Protein AF-A0A954GAD9-F1 (afdb_monomer_lite)

Sequence (343 aa):
WPRTEGTFSSSRLPRFMELLLESDPGYQNALAELGTLDFRRLSEIKPDQYPAVAEIAAAITRMFYDIALHREAAVKQRLGNSGPAYQQLKPSIVPSMEQAQRLWFSNSEKEIRNQPENGTVTSLNFRRVKDRNSFLEVNVSNGWSLTHSDFTIRYRPVGHADPLIRGWLDQAVQNSFEGLAQDSLWQMLSNPSGSGSEDVSGAMSSGRCLMCHSVDQNPQTGKAKVNWRAFSGQEASEPLTHFSHSPHLSMGQLQKCESCHSFEPQETGLKAIWKSEYFIRDAKSLAWVINRNSQESCSSGFRPVSREMCATCHNRQTATQSCLQCHSYHVHNARTMGDSRTN

Radius of gyration: 23.75 Å; chains: 1; bounding box: 56×50×70 Å

Structure (mmCIF, N/CA/C/O backbone):
data_AF-A0A954GAD9-F1
#
_entry.id   AF-A0A954GAD9-F1
#
loop_
_atom_site.group_PDB
_atom_site.id
_atom_site.type_symbol
_atom_site.label_atom_id
_atom_site.label_alt_id
_atom_site.label_comp_id
_atom_site.label_asym_id
_atom_site.label_entity_id
_atom_site.label_seq_id
_atom_site.pdbx_PDB_ins_code
_atom_site.Cartn_x
_atom_site.Cartn_y
_atom_site.Cartn_z
_atom_site.occupancy
_atom_site.B_iso_or_equiv
_atom_site.auth_seq_id
_atom_site.auth_comp_id
_atom_site.auth_asym_id
_atom_site.auth_atom_id
_atom_site.pdbx_PDB_model_num
ATOM 1 N N . TRP A 1 1 ? -13.557 4.927 2.112 1.00 38.50 1 TRP A N 1
ATOM 2 C CA . TRP A 1 1 ? -13.481 3.457 2.279 1.00 38.50 1 TRP A CA 1
ATOM 3 C C . TRP A 1 1 ? -13.391 2.806 0.904 1.00 38.50 1 TRP A C 1
ATOM 5 O O . TRP A 1 1 ? -14.006 3.376 0.000 1.00 38.50 1 TRP A O 1
ATOM 15 N N . PRO A 1 2 ? -12.639 1.706 0.680 1.00 39.62 2 PRO A N 1
ATOM 16 C CA . PRO A 1 2 ? -12.678 1.009 -0.607 1.00 39.62 2 PRO A CA 1
ATOM 17 C C . PRO A 1 2 ? -14.131 0.717 -0.994 1.00 39.62 2 PRO A C 1
ATOM 19 O O . PRO A 1 2 ? -14.978 0.477 -0.127 1.00 39.62 2 PRO A O 1
ATOM 22 N N . ARG A 1 3 ? -14.419 0.846 -2.292 1.00 39.09 3 ARG A N 1
ATOM 23 C CA . ARG A 1 3 ? -15.773 0.751 -2.845 1.00 39.09 3 ARG A CA 1
ATOM 24 C C . ARG A 1 3 ? -16.450 -0.551 -2.396 1.00 39.09 3 ARG A C 1
ATOM 26 O O . ARG A 1 3 ? -15.800 -1.558 -2.121 1.00 39.09 3 ARG A O 1
ATOM 33 N N . THR A 1 4 ? -17.777 -0.524 -2.314 1.00 41.53 4 THR A N 1
ATOM 34 C CA . THR A 1 4 ? -18.598 -1.720 -2.063 1.00 41.53 4 THR A CA 1
ATOM 35 C C . THR A 1 4 ? -18.443 -2.768 -3.167 1.00 41.53 4 THR A C 1
ATOM 37 O O . THR A 1 4 ? -18.674 -3.948 -2.922 1.00 41.53 4 THR A O 1
ATOM 40 N N . GLU A 1 5 ? -17.981 -2.341 -4.343 1.00 41.47 5 GLU A N 1
ATOM 41 C CA . GLU A 1 5 ? -17.727 -3.156 -5.526 1.00 41.47 5 GLU A CA 1
ATOM 42 C C . GLU A 1 5 ? -16.242 -3.079 -5.918 1.00 41.47 5 GLU A C 1
ATOM 44 O O . GLU A 1 5 ? -15.666 -1.990 -5.995 1.00 41.47 5 GLU A O 1
ATOM 49 N N . GLY A 1 6 ? -15.620 -4.241 -6.140 1.00 45.53 6 GLY A N 1
ATOM 50 C CA . GLY A 1 6 ? -14.198 -4.394 -6.459 1.00 45.53 6 GLY A CA 1
ATOM 51 C C . GLY A 1 6 ? -13.584 -5.627 -5.788 1.00 45.53 6 GLY A C 1
ATOM 52 O O . GLY A 1 6 ? -14.173 -6.223 -4.890 1.00 45.53 6 GLY A O 1
ATOM 53 N N . THR A 1 7 ? -12.380 -6.012 -6.211 1.00 43.56 7 THR A N 1
ATOM 54 C CA . THR A 1 7 ? -11.668 -7.216 -5.730 1.00 43.56 7 THR A CA 1
ATOM 55 C C . THR A 1 7 ? -11.190 -7.105 -4.283 1.00 43.56 7 THR A C 1
ATOM 57 O O . THR A 1 7 ? -10.833 -8.103 -3.668 1.00 43.56 7 THR A O 1
ATOM 60 N N . PHE A 1 8 ? -11.183 -5.894 -3.724 1.00 50.56 8 PHE A N 1
ATOM 61 C CA . PHE A 1 8 ? -10.840 -5.645 -2.329 1.00 50.56 8 PHE A CA 1
ATOM 62 C C . PHE A 1 8 ? -12.087 -5.681 -1.461 1.00 50.56 8 PHE A C 1
ATOM 64 O O . PHE A 1 8 ? -12.609 -4.657 -1.025 1.00 50.56 8 PHE A O 1
ATOM 71 N N . SER A 1 9 ? -12.554 -6.896 -1.197 1.00 47.72 9 SER A N 1
ATOM 72 C CA . SER A 1 9 ? -13.663 -7.187 -0.293 1.00 47.72 9 SER A CA 1
ATOM 73 C C . SER A 1 9 ? -13.251 -7.118 1.182 1.00 47.72 9 SER A C 1
ATOM 75 O O . SER A 1 9 ? -13.757 -7.907 1.982 1.00 47.72 9 SER A O 1
ATOM 77 N N . SER A 1 10 ? -12.308 -6.247 1.578 1.00 53.81 10 SER A N 1
ATOM 78 C CA . SER A 1 10 ? -11.972 -6.139 2.998 1.00 53.81 10 SER A CA 1
ATOM 79 C C . SER A 1 10 ? -13.152 -5.490 3.710 1.00 53.81 10 SER A C 1
ATOM 81 O O . SER A 1 10 ? -13.318 -4.270 3.733 1.00 53.81 10 SER A O 1
ATOM 83 N N . SER A 1 11 ? -13.973 -6.335 4.314 1.00 63.16 11 SER A N 1
ATOM 84 C CA . SER A 1 11 ? -15.098 -5.985 5.170 1.00 63.16 11 SER A CA 1
ATOM 85 C C . SER A 1 11 ? -14.622 -5.411 6.523 1.00 63.16 11 SER A C 1
ATOM 87 O O . SER A 1 11 ? -15.383 -5.329 7.477 1.00 63.16 11 SER A O 1
ATOM 89 N N . ARG A 1 12 ? -13.338 -5.036 6.617 1.00 76.31 12 ARG A N 1
ATOM 90 C CA . ARG A 1 12 ? -12.572 -4.682 7.818 1.00 76.31 12 ARG A CA 1
ATOM 91 C C . ARG A 1 12 ? -11.744 -3.414 7.592 1.00 76.31 12 ARG A C 1
ATOM 93 O O . ARG A 1 12 ? -11.790 -2.820 6.513 1.00 76.31 12 ARG A O 1
ATOM 100 N N . LEU A 1 13 ? -11.008 -2.998 8.625 1.00 84.44 13 LEU A N 1
ATOM 101 C CA . LEU A 1 13 ? -10.107 -1.844 8.597 1.00 84.44 13 LEU A CA 1
ATOM 102 C C . LEU A 1 13 ? -8.974 -2.022 7.565 1.00 84.44 13 LEU A C 1
ATOM 104 O O . LEU A 1 13 ? -8.614 -3.151 7.226 1.00 84.44 13 LEU A O 1
ATOM 108 N N . PRO A 1 14 ? -8.357 -0.925 7.081 1.00 82.00 14 PRO A N 1
ATOM 109 C CA . PRO A 1 14 ? -7.140 -1.011 6.279 1.00 82.00 14 PRO A CA 1
ATOM 110 C C . PRO A 1 14 ? -6.053 -1.818 6.999 1.00 82.00 14 PRO A C 1
ATOM 112 O O . PRO A 1 14 ? -5.812 -1.603 8.186 1.00 82.00 14 PRO A O 1
ATOM 115 N N . ARG A 1 15 ? -5.343 -2.696 6.279 1.00 81.69 15 ARG A N 1
ATOM 116 C CA . ARG A 1 15 ? -4.420 -3.671 6.887 1.00 81.69 15 ARG A CA 1
ATOM 117 C C . ARG A 1 15 ? -3.363 -3.051 7.804 1.00 81.69 15 ARG A C 1
ATOM 119 O O . ARG A 1 15 ? -3.051 -3.613 8.846 1.00 81.69 15 ARG A O 1
ATOM 126 N N . PHE A 1 16 ? -2.829 -1.881 7.458 1.00 85.38 16 PHE A N 1
ATOM 127 C CA . PHE A 1 16 ? -1.868 -1.204 8.334 1.00 85.38 16 PHE A CA 1
ATOM 128 C C . PHE A 1 16 ? -2.473 -0.769 9.669 1.00 85.38 16 PHE A C 1
ATOM 130 O O . PHE A 1 16 ? -1.816 -0.844 10.700 1.00 85.38 16 PHE A O 1
ATOM 137 N N . MET A 1 17 ? -3.731 -0.333 9.654 1.00 89.69 17 MET A N 1
ATOM 138 C CA . MET A 1 17 ? -4.452 0.013 10.871 1.00 89.69 17 MET A CA 1
ATOM 139 C C . MET A 1 17 ? -4.691 -1.236 11.721 1.00 89.69 17 MET A C 1
ATOM 141 O O . MET A 1 17 ? -4.484 -1.182 12.926 1.00 89.69 17 MET A O 1
ATOM 145 N N . GLU A 1 18 ? -5.031 -2.373 11.102 1.00 89.00 18 GLU A N 1
ATOM 146 C CA . GLU A 1 18 ? -5.125 -3.649 11.824 1.00 89.00 18 GLU A CA 1
ATOM 147 C C . GLU A 1 18 ? -3.795 -4.022 12.492 1.00 89.00 18 GLU A C 1
ATOM 149 O O . GLU A 1 18 ? -3.802 -4.425 13.647 1.00 89.00 18 GLU A O 1
ATOM 154 N N . LEU A 1 19 ? -2.657 -3.839 11.807 1.00 88.12 19 LEU A N 1
ATOM 155 C CA . LEU A 1 19 ? -1.326 -4.092 12.379 1.00 88.12 19 LEU A CA 1
ATOM 156 C C . LEU A 1 19 ? -1.022 -3.182 13.582 1.00 88.12 19 LEU A C 1
ATOM 158 O O . LEU A 1 19 ? -0.416 -3.622 14.550 1.00 88.12 19 LEU A O 1
ATOM 162 N N . LEU A 1 20 ? -1.450 -1.916 13.550 1.00 92.31 20 LEU A N 1
ATOM 163 C CA . LEU A 1 20 ? -1.276 -0.975 14.668 1.00 92.31 20 LEU A CA 1
ATOM 164 C C . LEU A 1 20 ? -2.224 -1.238 15.852 1.00 92.31 20 LEU A C 1
ATOM 166 O O . LEU A 1 20 ? -1.992 -0.738 16.958 1.00 92.31 20 LEU A O 1
ATOM 170 N N . LEU A 1 21 ? -3.297 -1.988 15.613 1.00 92.88 21 LEU A N 1
ATOM 171 C CA . LEU A 1 21 ? -4.290 -2.383 16.611 1.00 92.88 21 LEU A CA 1
ATOM 172 C C . LEU A 1 21 ? -4.128 -3.843 17.049 1.00 92.88 21 LEU A C 1
ATOM 174 O O . LEU A 1 21 ? -4.824 -4.285 17.955 1.00 92.88 21 LEU A O 1
ATOM 178 N N . GLU A 1 22 ? -3.201 -4.594 16.449 1.00 89.31 22 GLU A N 1
ATOM 179 C CA . GLU A 1 22 ? -3.032 -6.031 16.684 1.00 89.31 22 GLU A CA 1
ATOM 180 C C . GLU A 1 22 ? -2.804 -6.351 18.168 1.00 89.31 22 GLU A C 1
ATOM 182 O O . GLU A 1 22 ? -3.342 -7.329 18.681 1.00 89.31 22 GLU A O 1
ATOM 187 N N . SER A 1 23 ? -2.079 -5.481 18.871 1.00 88.44 23 SER A N 1
ATOM 188 C CA . SER A 1 23 ? -1.785 -5.606 20.301 1.00 88.44 23 SER A CA 1
ATOM 189 C C . SER A 1 23 ? -2.811 -4.944 21.237 1.00 88.44 23 SER A C 1
ATOM 191 O O . SER A 1 23 ? -2.620 -5.001 22.450 1.00 88.44 23 SER A O 1
ATOM 193 N N . ASP A 1 24 ? -3.885 -4.327 20.723 1.00 91.81 24 ASP A N 1
ATOM 194 C CA . ASP A 1 24 ? -4.934 -3.687 21.534 1.00 91.81 24 ASP A CA 1
ATOM 195 C C . ASP A 1 24 ? -5.984 -4.730 21.987 1.00 91.81 24 ASP A C 1
ATOM 197 O O . ASP A 1 24 ? -6.700 -5.283 21.147 1.00 91.81 24 ASP A O 1
ATOM 201 N N . PRO A 1 25 ? -6.115 -5.026 23.299 1.00 90.75 25 PRO A N 1
ATOM 202 C CA . PRO A 1 25 ? -7.032 -6.066 23.773 1.00 90.75 25 PRO A CA 1
ATOM 203 C C . PRO A 1 25 ? -8.509 -5.750 23.512 1.00 90.75 25 PRO A C 1
ATOM 205 O O . PRO A 1 25 ? -9.287 -6.659 23.225 1.00 90.75 25 PRO A O 1
ATOM 208 N N . GLY A 1 26 ? -8.898 -4.472 23.591 1.00 90.38 26 GLY A N 1
ATOM 209 C CA . GLY A 1 26 ? -10.270 -4.037 23.322 1.00 90.38 26 GLY A CA 1
ATOM 210 C C . GLY A 1 26 ? -10.639 -4.285 21.864 1.00 90.38 26 GLY A C 1
ATOM 211 O O . GLY A 1 26 ? -11.681 -4.872 21.572 1.00 90.38 26 GLY A O 1
ATOM 212 N N . TYR A 1 27 ? -9.722 -3.951 20.954 1.00 93.06 27 TYR A N 1
ATOM 213 C CA . TYR A 1 27 ? -9.863 -4.256 19.533 1.00 93.06 27 TYR A CA 1
ATOM 214 C C . TYR A 1 27 ? -9.985 -5.763 19.256 1.00 93.06 27 TYR A C 1
ATOM 216 O O . TYR A 1 27 ? -10.876 -6.171 18.512 1.00 93.06 27 TYR A O 1
ATOM 224 N N . GLN A 1 28 ? -9.133 -6.600 19.862 1.00 92.88 28 GLN A N 1
ATOM 225 C CA . GLN A 1 28 ? -9.175 -8.055 19.649 1.00 92.88 28 GLN A CA 1
ATOM 226 C C . GLN A 1 28 ? -10.479 -8.684 20.153 1.00 92.88 28 GLN A C 1
ATOM 228 O O . GLN A 1 28 ? -11.081 -9.502 19.455 1.00 92.88 28 GLN A O 1
ATOM 233 N N . ASN A 1 29 ? -10.951 -8.270 21.331 1.00 93.12 29 ASN A N 1
ATOM 234 C CA . ASN A 1 29 ? -12.217 -8.746 21.887 1.00 93.12 29 ASN A CA 1
ATOM 235 C C . ASN A 1 29 ? -13.402 -8.338 21.003 1.00 93.12 29 ASN A C 1
ATOM 237 O O . ASN A 1 29 ? -14.237 -9.175 20.661 1.00 93.12 29 ASN A O 1
ATOM 241 N N . ALA A 1 30 ? -13.436 -7.077 20.564 1.00 92.12 30 ALA A N 1
ATOM 242 C CA . ALA A 1 30 ? -14.476 -6.583 19.672 1.00 92.12 30 ALA A CA 1
ATOM 243 C C . ALA A 1 30 ? -14.460 -7.294 18.308 1.00 92.12 30 ALA A C 1
ATOM 245 O O . ALA A 1 30 ? -15.513 -7.632 17.772 1.00 92.12 30 ALA A O 1
ATOM 246 N N . LEU A 1 31 ? -13.281 -7.587 17.748 1.00 90.56 31 LEU A N 1
ATOM 247 C CA . LEU A 1 31 ? -13.171 -8.386 16.526 1.00 90.56 31 LEU A CA 1
ATOM 248 C C . LEU A 1 31 ? -13.717 -9.808 16.698 1.00 90.56 31 LEU A C 1
ATOM 250 O O . LEU A 1 31 ? -14.365 -10.317 15.782 1.00 90.56 31 LEU A O 1
ATOM 254 N N . ALA A 1 32 ? -13.450 -10.450 17.837 1.00 91.12 32 ALA A N 1
ATOM 255 C CA . ALA A 1 32 ? -13.954 -11.790 18.123 1.00 91.12 32 ALA A CA 1
ATOM 256 C C . ALA A 1 32 ? -15.490 -11.813 18.202 1.00 91.12 32 ALA A C 1
ATOM 258 O O . ALA A 1 32 ? -16.113 -12.737 17.683 1.00 91.12 32 ALA A O 1
ATOM 259 N N . GLU A 1 33 ? -16.095 -10.775 18.783 1.00 90.19 33 GLU A N 1
ATOM 260 C CA . GLU A 1 33 ? -17.550 -10.625 18.888 1.00 90.19 33 GLU A CA 1
ATOM 261 C C . GLU A 1 33 ? -18.212 -10.309 17.536 1.00 90.19 33 GLU A C 1
ATOM 263 O O . GLU A 1 33 ? -19.240 -10.887 17.182 1.00 90.19 33 GLU A O 1
ATOM 268 N N . LEU A 1 34 ? -17.606 -9.423 16.739 1.00 88.31 34 LEU A N 1
ATOM 269 C CA . LEU A 1 34 ? -18.150 -9.000 15.443 1.00 88.31 34 LEU A CA 1
ATOM 270 C C . LEU A 1 34 ? -17.931 -10.033 14.325 1.00 88.31 34 LEU A C 1
ATOM 272 O O . LEU A 1 34 ? -18.650 -10.019 13.321 1.00 88.31 34 LEU A O 1
ATOM 276 N N . GLY A 1 35 ? -16.943 -10.919 14.466 1.00 85.75 35 GLY A N 1
ATOM 277 C CA . GLY A 1 35 ? -16.667 -12.011 13.537 1.00 85.75 35 GLY A CA 1
ATOM 278 C C . GLY A 1 35 ? -16.415 -11.544 12.097 1.00 85.75 35 GLY A C 1
ATOM 279 O O . GLY A 1 35 ? -15.391 -10.926 11.781 1.00 85.75 35 GLY A O 1
ATOM 280 N N . THR A 1 36 ? -17.331 -11.896 11.193 1.00 82.00 36 THR A N 1
ATOM 281 C CA . THR A 1 36 ? -17.257 -11.599 9.751 1.00 82.00 36 THR A CA 1
ATOM 282 C C . THR A 1 36 ? -18.067 -10.369 9.340 1.00 82.00 36 THR A C 1
ATOM 284 O O . THR A 1 36 ? -18.320 -10.178 8.149 1.00 82.00 36 THR A O 1
ATOM 287 N N . LEU A 1 37 ? -18.477 -9.529 10.302 1.00 84.19 37 LEU A N 1
ATOM 288 C CA . LEU A 1 37 ? -19.205 -8.296 10.018 1.00 84.19 37 LEU A CA 1
ATOM 289 C C . LEU A 1 37 ? -18.487 -7.447 8.956 1.00 84.19 37 LEU A C 1
ATOM 291 O O . LEU A 1 37 ? -17.264 -7.299 8.968 1.00 84.19 37 LEU A O 1
ATOM 295 N N . ASP A 1 38 ? -19.277 -6.852 8.061 1.00 83.62 38 ASP A N 1
ATOM 296 C CA . ASP A 1 38 ? -18.794 -5.893 7.079 1.00 83.62 38 ASP A CA 1
ATOM 297 C C . ASP A 1 38 ? -18.888 -4.461 7.597 1.00 83.62 38 ASP A C 1
ATOM 299 O O . ASP A 1 38 ? -19.971 -3.887 7.709 1.00 83.62 38 ASP A O 1
ATOM 303 N N . PHE A 1 39 ? -17.731 -3.858 7.862 1.00 83.62 39 PHE A N 1
ATOM 304 C CA . PHE A 1 39 ? -17.588 -2.499 8.380 1.00 83.62 39 PHE A CA 1
ATOM 305 C C . PHE A 1 39 ? -18.043 -1.431 7.370 1.00 83.62 39 PHE A C 1
ATOM 307 O O . PHE A 1 39 ? -18.136 -0.253 7.703 1.00 83.62 39 PHE A O 1
ATOM 314 N N . ARG A 1 40 ? -18.386 -1.817 6.136 1.00 78.44 40 ARG A N 1
ATOM 315 C CA . ARG A 1 40 ? -19.069 -0.945 5.165 1.00 78.44 40 ARG A CA 1
ATOM 316 C C . ARG A 1 40 ? -20.572 -0.850 5.411 1.00 78.44 40 ARG A C 1
ATOM 318 O O . ARG A 1 40 ? -21.205 0.075 4.915 1.00 78.44 40 ARG A O 1
ATOM 325 N N . ARG A 1 41 ? -21.143 -1.793 6.164 1.00 81.38 41 ARG A N 1
ATOM 326 C CA . ARG A 1 41 ? -22.584 -1.932 6.426 1.00 81.38 41 ARG A CA 1
ATOM 327 C C . ARG A 1 41 ? -22.919 -1.705 7.899 1.00 81.38 41 ARG A C 1
ATOM 329 O O . ARG A 1 41 ? -23.861 -2.286 8.427 1.00 81.38 41 ARG A O 1
ATOM 336 N N . LEU A 1 42 ? -22.170 -0.823 8.566 1.00 83.31 42 LEU A N 1
ATOM 337 C CA . LEU A 1 42 ? -22.393 -0.489 9.979 1.00 83.31 42 LEU A CA 1
ATOM 338 C C . LEU A 1 42 ? -23.783 0.108 10.250 1.00 83.31 42 LEU A C 1
ATOM 340 O O . LEU A 1 42 ? -24.272 0.030 11.370 1.00 83.31 42 LEU A O 1
ATOM 344 N N . SER A 1 43 ? -24.450 0.660 9.233 1.00 82.75 43 SER A N 1
ATOM 345 C CA . SER A 1 43 ? -25.833 1.142 9.335 1.00 82.75 43 SER A CA 1
ATOM 346 C C . SER A 1 43 ? -26.875 0.032 9.516 1.00 82.75 43 SER A C 1
ATOM 348 O O . SER A 1 43 ? -28.016 0.334 9.844 1.00 82.75 43 SER A O 1
ATOM 350 N N . GLU A 1 44 ? -26.512 -1.230 9.277 1.00 84.69 44 GLU A N 1
ATOM 351 C CA . GLU A 1 44 ? -27.430 -2.377 9.273 1.00 84.69 44 GLU A CA 1
ATOM 352 C C . GLU A 1 44 ? -27.182 -3.349 10.440 1.00 84.69 44 GLU A C 1
ATOM 354 O O . GLU A 1 44 ? -27.751 -4.441 10.477 1.00 84.69 44 GLU A O 1
ATOM 359 N N . ILE A 1 45 ? -26.315 -2.984 11.388 1.00 87.81 45 ILE A N 1
ATOM 360 C CA . ILE A 1 45 ? -25.939 -3.862 12.502 1.00 87.81 45 ILE A CA 1
ATOM 361 C C . ILE A 1 45 ? -27.039 -3.920 13.560 1.00 87.81 45 ILE A C 1
ATOM 363 O O . ILE A 1 45 ? -27.813 -2.976 13.754 1.00 87.81 45 ILE A O 1
ATOM 367 N N . LYS A 1 46 ? -27.084 -5.040 14.277 1.00 89.50 46 LYS A N 1
ATOM 368 C CA . LYS A 1 46 ? -28.057 -5.259 15.343 1.00 89.50 46 LYS A CA 1
ATOM 369 C C . LYS A 1 46 ? -27.653 -4.506 16.626 1.00 89.50 46 LYS A C 1
ATOM 371 O O . LYS A 1 46 ? -26.459 -4.290 16.843 1.00 89.50 46 LYS A O 1
ATOM 376 N N . PRO A 1 47 ? -28.610 -4.118 17.494 1.00 91.06 47 PRO A N 1
ATOM 377 C CA . PRO A 1 47 ? -28.312 -3.358 18.714 1.00 91.06 47 PRO A CA 1
ATOM 378 C C . PRO A 1 47 ? -27.338 -4.036 19.687 1.00 91.06 47 PRO A C 1
ATOM 380 O O . PRO A 1 47 ? -26.580 -3.352 20.366 1.00 91.06 47 PRO A O 1
ATOM 383 N N . ASP A 1 48 ? -27.330 -5.368 19.739 1.00 89.38 48 ASP A N 1
ATOM 384 C CA . ASP A 1 48 ? -26.388 -6.168 20.530 1.00 89.38 48 ASP A CA 1
ATOM 385 C C . ASP A 1 48 ? -24.937 -6.032 20.046 1.00 89.38 48 ASP A C 1
ATOM 387 O O . ASP A 1 48 ? -24.025 -6.216 20.837 1.00 89.38 48 ASP A O 1
ATOM 391 N N . GLN A 1 49 ? -24.710 -5.623 18.793 1.00 88.75 49 GLN A N 1
ATOM 392 C CA . GLN A 1 49 ? -23.374 -5.415 18.217 1.00 88.75 49 GLN A CA 1
ATOM 393 C C . GLN A 1 49 ? -22.833 -3.992 18.441 1.00 88.75 49 GLN A C 1
ATOM 395 O O . GLN A 1 49 ? -21.664 -3.717 18.157 1.00 88.75 49 GLN A O 1
ATOM 400 N N . TYR A 1 50 ? -23.666 -3.059 18.921 1.00 91.31 50 TYR A N 1
ATOM 401 C CA . TYR A 1 50 ? -23.266 -1.662 19.125 1.00 91.31 50 TYR A CA 1
ATOM 402 C C . TYR A 1 50 ? -22.080 -1.500 20.090 1.00 91.31 50 TYR A C 1
ATOM 404 O O . TYR A 1 50 ? -21.194 -0.705 19.765 1.00 91.31 50 TYR A O 1
ATOM 412 N N . PRO A 1 51 ? -22.001 -2.223 21.229 1.00 91.81 51 PRO A N 1
ATOM 413 C CA . PRO A 1 51 ? -20.869 -2.100 22.145 1.00 91.81 51 PRO A CA 1
ATOM 414 C C . PRO A 1 51 ? -19.538 -2.481 21.490 1.00 91.81 51 PRO A C 1
ATOM 416 O O . PRO A 1 51 ? -18.579 -1.718 21.579 1.00 91.81 51 PRO A O 1
ATOM 419 N N . ALA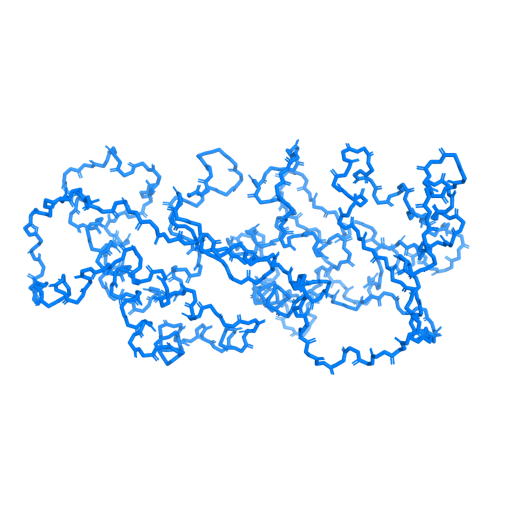 A 1 52 ? -19.491 -3.596 20.757 1.00 90.50 52 ALA A N 1
ATOM 420 C CA . ALA A 1 52 ? -18.276 -4.031 20.076 1.00 90.50 52 ALA A CA 1
ATOM 421 C C . ALA A 1 52 ? -17.846 -3.054 18.970 1.00 90.50 52 ALA A C 1
ATOM 423 O O . ALA A 1 52 ? -16.670 -2.715 18.864 1.00 90.50 52 ALA A O 1
ATOM 424 N N . VAL A 1 53 ? -18.784 -2.518 18.177 1.00 91.12 53 VAL A N 1
ATOM 425 C CA . VAL A 1 53 ? -18.455 -1.484 17.175 1.00 91.12 53 VAL A CA 1
ATOM 426 C C . VAL A 1 53 ? -17.953 -0.196 17.834 1.00 91.12 53 VAL A C 1
ATOM 428 O O . VAL A 1 53 ? -17.006 0.419 17.337 1.00 91.12 53 VAL A O 1
ATOM 431 N N . ALA A 1 54 ? -18.547 0.208 18.960 1.00 90.75 54 ALA A N 1
ATOM 432 C CA . ALA A 1 54 ? -18.074 1.353 19.732 1.00 90.75 54 ALA A CA 1
ATOM 433 C C . ALA A 1 54 ? -16.651 1.126 20.267 1.00 90.75 54 ALA A C 1
ATOM 435 O O . ALA A 1 54 ? -15.842 2.053 20.237 1.00 90.75 54 ALA A O 1
ATOM 436 N N . GLU A 1 55 ? -16.318 -0.098 20.677 1.00 92.44 55 GLU A N 1
ATOM 437 C CA . GLU A 1 55 ? -14.972 -0.450 21.133 1.00 92.44 55 GLU A CA 1
ATOM 438 C C . GLU A 1 55 ? -13.936 -0.389 19.998 1.00 92.44 55 GLU A C 1
ATOM 440 O O . GLU A 1 55 ? -12.846 0.145 20.197 1.00 92.44 55 GLU A O 1
ATOM 445 N N . ILE A 1 56 ? -14.279 -0.819 18.774 1.00 91.81 56 ILE A N 1
ATOM 446 C CA . ILE A 1 56 ? -13.408 -0.621 17.599 1.00 91.81 56 ILE A CA 1
ATOM 447 C C . ILE A 1 56 ? -13.130 0.873 17.376 1.00 91.81 56 ILE A C 1
ATOM 449 O O . ILE A 1 56 ? -11.981 1.269 17.167 1.00 91.81 56 ILE A O 1
ATOM 453 N N . ALA A 1 57 ? -14.164 1.720 17.439 1.00 90.44 57 ALA A N 1
ATOM 454 C CA . ALA A 1 57 ? -14.003 3.167 17.284 1.00 90.44 57 ALA A CA 1
ATOM 455 C C . ALA A 1 57 ? -13.128 3.766 18.399 1.00 90.44 57 ALA A C 1
ATOM 457 O O . ALA A 1 57 ? -12.235 4.568 18.123 1.00 90.44 57 ALA A O 1
ATOM 458 N N . ALA A 1 58 ? -13.332 3.331 19.643 1.00 90.50 58 ALA A N 1
ATOM 459 C CA . ALA A 1 58 ? -12.532 3.732 20.792 1.00 90.50 58 ALA A CA 1
ATOM 460 C C . ALA A 1 58 ? -11.052 3.341 20.635 1.00 90.50 58 ALA A C 1
ATOM 462 O O . ALA A 1 58 ? -10.172 4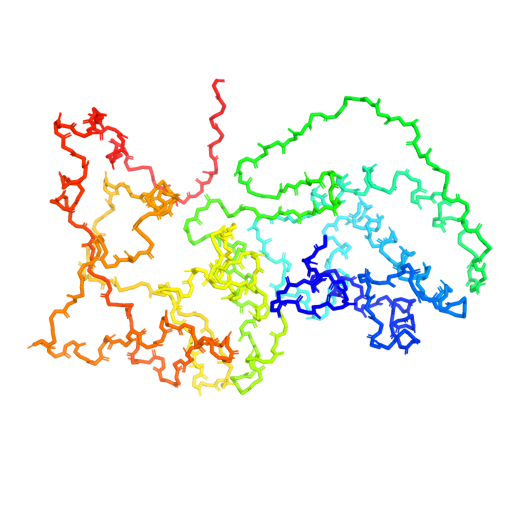.171 20.879 1.00 90.50 58 ALA A O 1
ATOM 463 N N . ALA A 1 59 ? -10.770 2.121 20.172 1.00 93.56 59 ALA A N 1
ATOM 464 C CA . ALA A 1 59 ? -9.415 1.644 19.911 1.00 93.56 59 ALA A CA 1
ATOM 465 C C . ALA A 1 59 ? -8.710 2.475 18.826 1.00 93.56 59 ALA A C 1
ATOM 467 O O . ALA A 1 59 ? -7.549 2.856 18.992 1.00 93.56 59 ALA A O 1
ATOM 468 N N . ILE A 1 60 ? -9.420 2.844 17.753 1.00 93.12 60 ILE A N 1
ATOM 469 C CA . ILE A 1 60 ? -8.894 3.735 16.706 1.00 93.12 60 ILE A CA 1
ATOM 470 C C . ILE A 1 60 ? -8.566 5.119 17.284 1.00 93.12 60 ILE A C 1
ATOM 472 O O . ILE A 1 60 ? -7.476 5.639 17.034 1.00 93.12 60 ILE A O 1
ATOM 476 N N . THR A 1 61 ? -9.458 5.705 18.088 1.00 92.19 61 THR A N 1
ATOM 477 C CA . THR A 1 61 ? -9.217 7.006 18.735 1.00 92.19 61 THR A CA 1
ATOM 478 C C . THR A 1 61 ? -7.989 6.961 19.649 1.00 92.19 61 THR A C 1
ATOM 480 O O . THR A 1 61 ? -7.129 7.840 19.556 1.00 92.19 61 THR A O 1
ATOM 483 N N . ARG A 1 62 ? -7.856 5.918 20.485 1.00 92.94 62 ARG A N 1
ATOM 484 C CA . ARG A 1 62 ? -6.675 5.702 21.343 1.00 92.94 62 ARG A CA 1
ATOM 485 C C . ARG A 1 62 ? -5.399 5.545 20.520 1.00 92.94 62 ARG A C 1
ATOM 487 O O . ARG A 1 62 ? -4.396 6.175 20.829 1.00 92.94 62 ARG A O 1
ATOM 494 N N . MET A 1 63 ? -5.443 4.781 19.429 1.00 94.88 63 MET A N 1
ATOM 495 C CA . MET A 1 63 ? -4.304 4.610 18.525 1.00 94.88 63 MET A CA 1
ATOM 496 C C . MET A 1 63 ? -3.807 5.944 17.960 1.00 94.88 63 MET A C 1
ATOM 498 O O . MET A 1 63 ? -2.607 6.218 18.012 1.00 94.88 63 MET A O 1
ATOM 502 N N . PHE A 1 64 ? -4.705 6.785 17.439 1.00 93.38 64 PHE A N 1
ATOM 503 C CA . PHE A 1 64 ? -4.326 8.105 16.929 1.00 93.38 64 PHE A CA 1
ATOM 504 C C . PHE A 1 64 ? -3.794 9.022 18.032 1.00 93.38 64 PHE A C 1
ATOM 506 O O . PHE A 1 64 ? -2.813 9.728 17.803 1.00 93.38 64 PHE A O 1
ATOM 513 N N . TYR A 1 65 ? -4.408 9.000 19.217 1.00 91.44 65 TYR A N 1
ATOM 514 C CA . TYR A 1 65 ? -3.953 9.781 20.365 1.00 91.44 65 TYR A CA 1
ATOM 515 C C . TYR A 1 65 ? -2.543 9.381 20.819 1.00 91.44 65 TYR A C 1
ATOM 517 O O . TYR A 1 65 ? -1.669 10.241 20.917 1.00 91.44 65 TYR A O 1
ATOM 525 N N . ASP A 1 66 ? -2.284 8.086 21.002 1.00 92.19 66 ASP A N 1
ATOM 526 C CA . ASP A 1 66 ? -0.981 7.585 21.447 1.00 92.19 66 ASP A CA 1
ATOM 527 C C . ASP A 1 66 ? 0.121 7.883 20.430 1.00 92.19 66 ASP A C 1
ATOM 529 O O . ASP A 1 66 ? 1.227 8.268 20.805 1.00 92.19 66 ASP A O 1
ATOM 533 N N . ILE A 1 67 ? -0.174 7.742 19.132 1.00 92.56 67 ILE A N 1
ATOM 534 C CA . ILE A 1 67 ? 0.768 8.097 18.062 1.00 92.56 67 ILE A CA 1
ATOM 535 C C . ILE A 1 67 ? 1.006 9.606 18.034 1.00 92.56 67 ILE A C 1
ATOM 537 O O . ILE A 1 67 ? 2.139 10.031 17.831 1.00 92.56 67 ILE A O 1
ATOM 541 N N . ALA A 1 68 ? -0.011 10.429 18.288 1.00 89.19 68 ALA A N 1
ATOM 542 C CA . ALA A 1 68 ? 0.184 11.871 18.373 1.00 89.19 68 ALA A CA 1
ATOM 543 C C . ALA A 1 68 ? 1.039 12.281 19.587 1.00 89.19 68 ALA A C 1
ATOM 545 O O . ALA A 1 68 ? 1.838 13.214 19.490 1.00 89.19 68 ALA A O 1
ATOM 546 N N . LEU A 1 69 ? 0.899 11.573 20.711 1.00 89.06 69 LEU A N 1
ATOM 547 C CA . LEU A 1 69 ? 1.600 11.864 21.960 1.00 89.06 69 LEU A CA 1
ATOM 548 C C . LEU A 1 69 ? 3.043 11.337 21.968 1.00 89.06 69 LEU A C 1
ATOM 550 O O . LEU A 1 69 ? 3.975 12.059 22.322 1.00 89.06 69 LEU A O 1
ATOM 554 N N . HIS A 1 70 ? 3.238 10.083 21.560 1.00 89.75 70 HIS A N 1
ATOM 555 C CA . HIS A 1 70 ? 4.512 9.363 21.661 1.00 89.75 70 HIS A CA 1
ATOM 556 C C . HIS A 1 70 ? 5.199 9.131 20.307 1.00 89.75 70 HIS A C 1
ATOM 558 O O . HIS A 1 70 ? 6.296 8.566 20.254 1.00 89.75 70 HIS A O 1
ATOM 564 N N . ARG A 1 71 ? 4.599 9.599 19.206 1.00 90.69 71 ARG A N 1
ATOM 565 C CA . ARG A 1 71 ? 5.194 9.640 17.862 1.00 90.69 71 ARG A CA 1
ATOM 566 C C . ARG A 1 71 ? 5.677 8.261 17.395 1.00 90.69 71 ARG A C 1
ATOM 568 O O . ARG A 1 71 ? 4.976 7.260 17.531 1.00 90.69 71 ARG A O 1
ATOM 575 N N . GLU A 1 72 ? 6.893 8.196 16.853 1.00 90.00 72 GLU A N 1
ATOM 576 C CA . GLU A 1 72 ? 7.529 6.969 16.354 1.00 90.00 72 GLU A CA 1
ATOM 577 C C . GLU A 1 72 ? 7.615 5.862 17.416 1.00 90.00 72 GLU A C 1
ATOM 579 O O . GLU A 1 72 ? 7.549 4.679 17.080 1.00 90.00 72 GLU A O 1
ATOM 584 N N . ALA A 1 73 ? 7.735 6.219 18.701 1.00 90.12 73 ALA A N 1
ATOM 585 C CA . ALA A 1 73 ? 7.799 5.234 19.777 1.00 90.12 73 ALA A CA 1
ATOM 586 C C . ALA A 1 73 ? 6.472 4.472 19.921 1.00 90.12 73 ALA A C 1
ATOM 588 O O . ALA A 1 73 ? 6.496 3.251 20.064 1.00 90.12 73 ALA A O 1
ATOM 589 N N . ALA A 1 74 ? 5.330 5.159 19.794 1.00 91.94 74 ALA A N 1
ATOM 590 C CA . ALA A 1 74 ? 4.015 4.515 19.806 1.00 91.94 74 ALA A CA 1
ATOM 591 C C . ALA A 1 74 ? 3.813 3.602 18.594 1.00 91.94 74 ALA A C 1
ATOM 593 O O . ALA A 1 74 ? 3.340 2.482 18.759 1.00 91.94 74 ALA A O 1
ATOM 594 N N . VAL A 1 75 ? 4.212 4.029 17.389 1.00 91.25 75 VAL A N 1
ATOM 595 C CA . VAL A 1 75 ? 4.150 3.166 16.193 1.00 91.25 75 VAL A CA 1
ATOM 596 C C . VAL A 1 75 ? 5.002 1.912 16.392 1.00 91.25 75 VAL A C 1
ATOM 598 O O . VAL A 1 75 ? 4.531 0.797 16.175 1.00 91.25 75 VAL A O 1
ATOM 601 N N . LYS A 1 76 ? 6.241 2.078 16.869 1.00 88.94 76 LYS A N 1
ATOM 602 C CA . LYS A 1 76 ? 7.154 0.969 17.167 1.00 88.94 76 LYS A CA 1
ATOM 603 C C . LYS A 1 76 ? 6.565 -0.009 18.182 1.00 88.94 76 LYS A C 1
ATOM 605 O O . LYS A 1 76 ? 6.637 -1.213 17.958 1.00 88.94 76 LYS A O 1
ATOM 610 N N . GLN A 1 77 ? 6.002 0.505 19.272 1.00 90.06 77 GLN A N 1
ATOM 611 C CA . GLN A 1 77 ? 5.378 -0.304 20.314 1.00 90.06 77 GLN A CA 1
ATOM 612 C C . GLN A 1 77 ? 4.166 -1.068 19.773 1.00 90.06 77 GLN A C 1
ATOM 614 O O . GLN A 1 77 ? 4.077 -2.277 19.964 1.00 90.06 77 GLN A O 1
ATOM 619 N N . ARG A 1 78 ? 3.266 -0.377 19.066 1.00 91.50 78 ARG A N 1
ATOM 620 C CA . ARG A 1 78 ? 2.008 -0.936 18.554 1.00 91.50 78 ARG A CA 1
ATOM 621 C C . ARG A 1 78 ? 2.219 -2.036 17.523 1.00 91.50 78 ARG A C 1
ATOM 623 O O . ARG A 1 78 ? 1.534 -3.050 17.586 1.00 91.50 78 ARG A O 1
ATOM 630 N N . LEU A 1 79 ? 3.202 -1.867 16.637 1.00 88.44 79 LEU A N 1
ATOM 631 C CA . LEU A 1 79 ? 3.562 -2.892 15.655 1.00 88.44 79 LEU A CA 1
ATOM 632 C C . LEU A 1 79 ? 4.217 -4.135 16.282 1.00 88.44 79 LEU A C 1
ATOM 634 O O . LEU A 1 79 ? 4.296 -5.166 15.619 1.00 88.44 79 LEU A O 1
ATOM 638 N N . GLY A 1 80 ? 4.732 -4.056 17.515 1.00 85.00 80 GLY A N 1
ATOM 639 C CA . GLY A 1 80 ? 5.318 -5.194 18.227 1.00 85.00 80 GLY A CA 1
ATOM 640 C C . GLY A 1 80 ? 6.321 -5.998 17.386 1.00 85.00 80 GLY A C 1
ATOM 641 O O . GLY A 1 80 ? 7.263 -5.442 16.813 1.00 85.00 80 GLY A O 1
ATOM 642 N N . ASN A 1 81 ? 6.093 -7.311 17.284 1.00 78.00 81 ASN A N 1
ATOM 643 C CA . ASN A 1 81 ? 6.928 -8.246 16.516 1.00 78.00 81 ASN A CA 1
ATOM 644 C C . ASN A 1 81 ? 6.877 -8.008 14.999 1.00 78.00 81 ASN A C 1
ATOM 646 O O . ASN A 1 81 ? 7.841 -8.316 14.300 1.00 78.00 81 ASN A O 1
ATOM 650 N N . SER A 1 82 ? 5.792 -7.416 14.497 1.00 72.94 82 SER A N 1
ATOM 651 C CA . SER A 1 82 ? 5.653 -6.973 13.105 1.00 72.94 82 SER A CA 1
ATOM 652 C C . SER A 1 82 ? 6.438 -5.675 12.847 1.00 72.94 82 SER A C 1
ATOM 654 O O . SER A 1 82 ? 6.665 -5.282 11.708 1.00 72.94 82 SER A O 1
ATOM 656 N N . GLY A 1 83 ? 6.901 -5.002 13.902 1.00 71.38 83 GLY A N 1
ATOM 657 C CA . GLY A 1 83 ? 7.563 -3.704 13.872 1.00 71.38 83 GLY A CA 1
ATOM 658 C C . GLY A 1 83 ? 8.846 -3.590 13.044 1.00 71.38 83 GLY A C 1
ATOM 659 O O . GLY A 1 83 ? 8.954 -2.618 12.292 1.00 71.38 83 GLY A O 1
ATOM 660 N N . PRO A 1 84 ? 9.815 -4.524 13.120 1.00 77.50 84 PRO A N 1
ATOM 661 C CA . PRO A 1 84 ? 11.083 -4.394 12.395 1.00 77.50 84 PRO A CA 1
ATOM 662 C C . PRO A 1 84 ? 10.918 -4.214 10.878 1.00 77.50 84 PRO A C 1
ATOM 664 O O . PRO A 1 84 ? 11.700 -3.494 10.260 1.00 77.50 84 PRO A O 1
ATOM 667 N N . ALA A 1 85 ? 9.871 -4.810 10.302 1.00 75.00 85 ALA A N 1
ATOM 668 C CA . ALA A 1 85 ? 9.518 -4.731 8.887 1.00 75.00 85 ALA A CA 1
ATOM 669 C C . ALA A 1 85 ? 9.123 -3.315 8.425 1.00 75.00 85 ALA A C 1
ATOM 671 O O . ALA A 1 85 ? 9.489 -2.890 7.328 1.00 75.00 85 ALA A O 1
ATOM 672 N N . TYR A 1 86 ? 8.397 -2.571 9.264 1.00 78.50 86 TYR A N 1
ATOM 673 C CA . TYR A 1 86 ? 7.773 -1.300 8.875 1.00 78.50 86 TYR A CA 1
ATOM 674 C C . TYR A 1 86 ? 8.435 -0.066 9.510 1.00 78.50 86 TYR A C 1
ATOM 676 O O . TYR A 1 86 ? 8.315 1.033 8.975 1.00 78.50 86 TYR A O 1
ATOM 684 N N . GLN A 1 87 ? 9.182 -0.224 10.610 1.00 72.38 87 GLN A N 1
ATOM 685 C CA . GLN A 1 87 ? 9.796 0.885 11.365 1.00 72.38 87 GLN A CA 1
ATOM 686 C C . GLN A 1 87 ? 10.844 1.685 10.579 1.00 72.38 87 GLN A C 1
ATOM 688 O O . GLN A 1 87 ? 11.072 2.857 10.870 1.00 72.38 87 GLN A O 1
ATOM 693 N N . GLN A 1 88 ? 11.507 1.059 9.606 1.00 76.12 88 GLN A N 1
ATOM 694 C CA . GLN A 1 88 ? 12.582 1.698 8.836 1.00 76.12 88 GLN A CA 1
ATOM 695 C C . GLN A 1 88 ? 12.090 2.342 7.539 1.00 76.12 88 GLN A C 1
ATOM 697 O O . GLN A 1 88 ? 12.878 2.936 6.802 1.00 76.12 88 GLN A O 1
ATOM 702 N N . LEU A 1 89 ? 10.794 2.239 7.243 1.00 82.81 89 LEU A N 1
ATOM 703 C CA . LEU A 1 89 ? 10.250 2.754 6.002 1.00 82.81 89 LEU A CA 1
ATOM 704 C C . LEU A 1 89 ? 10.164 4.285 6.042 1.00 82.81 89 LEU A C 1
ATOM 706 O O . LEU A 1 89 ? 9.657 4.882 6.994 1.00 82.81 89 LEU A O 1
ATOM 710 N N . LYS A 1 90 ? 10.685 4.933 4.997 1.00 84.62 90 LYS A N 1
ATOM 711 C CA . LYS A 1 90 ? 10.716 6.393 4.856 1.00 84.62 90 LYS A CA 1
ATOM 712 C C . LYS A 1 90 ? 10.015 6.821 3.565 1.00 84.62 90 LYS A C 1
ATOM 714 O O . LYS A 1 90 ? 10.221 6.152 2.556 1.00 84.62 90 LYS A O 1
ATOM 719 N N . PRO A 1 91 ? 9.278 7.949 3.569 1.00 87.75 91 PRO A N 1
ATOM 720 C CA . PRO A 1 91 ? 9.072 8.864 4.700 1.00 87.75 91 PRO A CA 1
ATOM 721 C C . PRO A 1 91 ? 8.084 8.315 5.744 1.00 87.75 91 PRO A C 1
ATOM 723 O O . PRO A 1 91 ? 7.217 7.503 5.430 1.00 87.75 91 PRO A O 1
ATOM 726 N N . SER A 1 92 ? 8.215 8.770 6.994 1.00 88.00 92 SER A N 1
ATOM 727 C CA . SER A 1 92 ? 7.346 8.334 8.098 1.00 88.00 92 SER A CA 1
ATOM 728 C C . SER A 1 92 ? 5.909 8.830 7.934 1.00 88.00 92 SER A C 1
ATOM 730 O O . SER A 1 92 ? 5.689 9.960 7.500 1.00 88.00 92 SER A O 1
ATOM 732 N N . ILE A 1 93 ? 4.944 7.996 8.332 1.00 90.31 93 ILE A N 1
ATOM 733 C CA . ILE A 1 93 ? 3.510 8.320 8.366 1.00 90.31 93 ILE A CA 1
ATOM 734 C C . ILE A 1 93 ? 3.117 9.160 9.594 1.00 90.31 93 ILE A C 1
ATOM 736 O O . ILE A 1 93 ? 2.073 9.815 9.587 1.00 90.31 93 ILE A O 1
ATOM 740 N N . VAL A 1 94 ? 3.946 9.167 10.648 1.00 91.81 94 VAL A N 1
ATOM 741 C CA . VAL A 1 94 ? 3.631 9.785 11.950 1.00 91.81 94 VAL A CA 1
ATOM 742 C C . VAL A 1 94 ? 3.178 11.244 11.831 1.00 91.81 94 VAL A C 1
ATOM 744 O O . VAL A 1 94 ? 2.138 11.558 12.408 1.00 91.81 94 VAL A O 1
ATOM 747 N N . PRO A 1 95 ? 3.833 12.132 11.052 1.00 91.44 95 PRO A N 1
ATOM 748 C CA . PRO A 1 95 ? 3.378 13.519 10.924 1.00 91.44 95 PRO A CA 1
ATOM 749 C C . PRO A 1 95 ? 1.950 13.643 10.374 1.00 91.44 95 PRO A C 1
ATOM 751 O O . PRO A 1 95 ? 1.172 14.488 10.822 1.00 91.44 95 PRO A O 1
ATOM 754 N N . SER A 1 96 ? 1.575 12.778 9.429 1.00 91.50 96 SER A N 1
ATOM 755 C CA . SER A 1 96 ? 0.219 12.751 8.878 1.00 91.50 96 SER A CA 1
ATOM 756 C C . SER A 1 96 ? -0.783 12.165 9.866 1.00 91.50 96 SER A C 1
ATOM 758 O O . SER A 1 96 ? -1.897 12.670 9.949 1.00 91.50 96 SER A O 1
ATOM 760 N N . MET A 1 97 ? -0.399 11.163 10.665 1.00 91.88 97 MET A N 1
ATOM 761 C CA . MET A 1 97 ? -1.254 10.642 11.740 1.00 91.88 97 MET A CA 1
ATOM 762 C C . MET A 1 97 ? -1.461 11.662 12.866 1.00 91.88 97 MET A C 1
ATOM 764 O O . MET A 1 97 ? -2.579 11.809 13.347 1.00 91.88 97 MET A O 1
ATOM 768 N N . GLU A 1 98 ? -0.427 12.419 13.240 1.00 89.81 98 GLU A N 1
ATOM 769 C CA . GLU A 1 98 ? -0.521 13.540 14.184 1.00 89.81 98 GLU A CA 1
ATOM 770 C C . GLU A 1 98 ? -1.511 14.603 13.685 1.00 89.81 98 GLU A C 1
ATOM 772 O O . GLU A 1 98 ? -2.351 15.104 14.433 1.00 89.81 98 GLU A O 1
ATOM 777 N N . GLN A 1 99 ? -1.419 14.966 12.404 1.00 89.56 99 GLN A N 1
ATOM 778 C CA . GLN A 1 99 ? -2.331 15.934 11.804 1.00 89.56 99 GLN A CA 1
ATOM 779 C C . GLN A 1 99 ? -3.760 15.379 11.707 1.00 89.56 99 GLN A C 1
ATOM 781 O O . GLN A 1 99 ? -4.709 16.095 12.024 1.00 89.56 99 GLN A O 1
ATOM 786 N N . ALA A 1 100 ? -3.918 14.107 11.337 1.00 90.31 100 ALA A N 1
ATOM 787 C CA . ALA A 1 100 ? -5.202 13.416 11.311 1.00 90.31 100 ALA A CA 1
ATOM 788 C C . ALA A 1 100 ? -5.852 13.365 12.700 1.00 90.31 100 ALA A C 1
ATOM 790 O O . ALA A 1 100 ? -7.036 13.660 12.817 1.00 90.31 100 ALA A O 1
ATOM 791 N N . GLN A 1 101 ? -5.086 13.080 13.758 1.00 90.56 101 GLN A N 1
ATOM 792 C CA . GLN A 1 101 ? -5.582 13.096 15.134 1.00 90.56 101 GLN A CA 1
ATOM 793 C C . GLN A 1 101 ? -6.179 14.462 15.489 1.00 90.56 101 GLN A C 1
ATOM 795 O O . GLN A 1 101 ? -7.321 14.529 15.939 1.00 90.56 101 GLN A O 1
ATOM 800 N N . ARG A 1 102 ? -5.460 15.556 15.208 1.00 86.12 102 ARG A N 1
ATOM 801 C CA . ARG A 1 102 ? -5.944 16.916 15.496 1.00 86.12 102 ARG A CA 1
ATOM 802 C C . ARG A 1 102 ? -7.205 17.280 14.712 1.00 86.12 102 ARG A C 1
ATOM 804 O O . ARG A 1 102 ? -8.064 17.981 15.238 1.00 86.12 102 ARG A O 1
ATOM 811 N N . LEU A 1 103 ? -7.300 16.834 13.459 1.00 86.38 103 LEU A N 1
ATOM 812 C CA . LEU A 1 103 ? -8.400 17.190 12.559 1.00 86.38 103 LEU A CA 1
ATOM 813 C C . LEU A 1 103 ? -9.648 16.325 12.752 1.00 86.38 103 LEU A C 1
ATOM 815 O O . LEU A 1 103 ? -10.761 16.832 12.641 1.00 86.38 103 LEU A O 1
ATOM 819 N N . TRP A 1 104 ? -9.477 15.026 12.981 1.00 88.19 104 TRP A N 1
ATOM 820 C CA . TRP A 1 104 ? -10.574 14.055 13.009 1.00 88.19 104 TRP A CA 1
ATOM 821 C C . TRP A 1 104 ? -11.006 13.695 14.431 1.00 88.19 104 TRP A C 1
ATOM 823 O O . TRP A 1 104 ? -12.172 13.381 14.645 1.00 88.19 104 TRP A O 1
ATOM 833 N N . PHE A 1 105 ? -10.097 13.794 15.405 1.00 86.38 105 PHE A N 1
ATOM 834 C CA . PHE A 1 105 ? -10.299 13.363 16.790 1.00 86.38 105 PHE A CA 1
ATOM 835 C C . PHE A 1 105 ? -9.939 14.477 17.785 1.00 86.38 105 PHE A C 1
ATOM 837 O O . PHE A 1 105 ? -9.260 14.252 18.787 1.00 86.38 105 PHE A O 1
ATOM 844 N N . SER A 1 106 ? -10.399 15.702 17.524 1.00 76.81 106 SER A N 1
ATOM 845 C CA . SER A 1 106 ? -10.029 16.902 18.295 1.00 76.81 106 SER A CA 1
ATOM 846 C C . SER A 1 106 ? -10.393 16.854 19.789 1.00 76.81 106 SER A C 1
ATOM 848 O O . SER A 1 106 ? -9.813 17.593 20.580 1.00 76.81 106 SER A O 1
ATOM 850 N N . ASN A 1 107 ? -11.311 15.968 20.195 1.00 80.31 107 ASN A N 1
ATOM 851 C CA . ASN A 1 107 ? -11.717 15.763 21.589 1.00 80.31 107 ASN A CA 1
ATOM 852 C C . ASN A 1 107 ? -11.167 14.470 22.218 1.00 80.31 107 ASN A C 1
ATOM 854 O O . ASN A 1 107 ? -11.589 14.120 23.323 1.00 80.31 107 ASN A O 1
ATOM 858 N N . SER A 1 108 ? -10.228 13.774 21.565 1.00 76.06 108 SER A N 1
ATOM 859 C CA . SER A 1 108 ? -9.778 12.440 21.990 1.00 76.06 108 SER A CA 1
ATOM 860 C C . SER A 1 108 ? -9.281 12.393 23.436 1.00 76.06 108 SER A C 1
ATOM 862 O O . SER A 1 108 ? -9.541 11.424 24.132 1.00 76.06 108 SER A O 1
ATOM 864 N N . GLU A 1 109 ? -8.620 13.442 23.934 1.00 66.88 109 GLU A N 1
ATOM 865 C CA . GLU A 1 109 ? -8.144 13.483 25.326 1.00 66.88 109 GLU A CA 1
ATOM 866 C C . GLU A 1 109 ? -9.300 13.415 26.339 1.00 66.88 109 GLU A C 1
ATOM 868 O O . GLU A 1 109 ? -9.223 12.700 27.338 1.00 66.88 109 GLU A O 1
ATOM 873 N N . LYS A 1 110 ? -10.397 14.138 26.078 1.00 71.81 110 LYS A N 1
ATOM 874 C CA . LYS A 1 110 ? -11.588 14.113 26.939 1.00 71.81 110 LYS A CA 1
ATOM 875 C C . LYS A 1 110 ? -12.319 12.782 26.822 1.00 71.81 110 LYS A C 1
ATOM 877 O O . LYS A 1 110 ? -12.801 12.273 27.824 1.00 71.81 110 LYS A O 1
ATOM 882 N N . GLU A 1 111 ? -12.402 12.233 25.614 1.00 72.75 111 GLU A N 1
ATOM 883 C CA . GLU A 1 111 ? -13.043 10.940 25.363 1.00 72.75 111 GLU A CA 1
ATOM 884 C C . GLU A 1 111 ? -12.296 9.800 26.060 1.00 72.75 111 GLU A C 1
ATOM 886 O O . GLU A 1 111 ? -12.929 9.004 26.743 1.00 72.75 111 GLU A O 1
ATOM 891 N N . ILE A 1 112 ? -10.964 9.773 25.977 1.00 71.25 112 ILE A N 1
ATOM 892 C CA . ILE A 1 112 ? -10.123 8.762 26.633 1.00 71.25 112 ILE A CA 1
ATOM 893 C C . ILE A 1 112 ? -10.189 8.905 28.157 1.00 71.25 112 ILE A C 1
ATOM 895 O O . ILE A 1 112 ? -10.337 7.910 28.856 1.00 71.25 112 ILE A O 1
ATOM 899 N N . ARG A 1 113 ? -10.151 10.133 28.692 1.00 63.88 113 ARG A N 1
ATOM 900 C CA . ARG A 1 113 ? -10.245 10.377 30.143 1.00 63.88 113 ARG A CA 1
ATOM 901 C C . ARG A 1 113 ? -11.610 9.998 30.732 1.00 63.88 113 ARG A C 1
ATOM 903 O O . ARG A 1 113 ? -11.692 9.666 31.909 1.00 63.88 113 ARG A O 1
ATOM 910 N N . ASN A 1 114 ? -12.670 10.075 29.930 1.00 64.88 114 ASN A N 1
ATOM 911 C CA . ASN A 1 114 ? -14.033 9.749 30.345 1.00 64.88 114 ASN A CA 1
ATOM 912 C C . ASN A 1 114 ? -14.426 8.291 30.051 1.00 64.88 114 ASN A C 1
ATOM 914 O O . ASN A 1 114 ? -15.563 7.917 30.344 1.00 64.88 114 ASN A O 1
ATOM 918 N N . GLN A 1 115 ? -13.540 7.470 29.472 1.00 58.81 115 GLN A N 1
ATOM 919 C CA . GLN A 1 115 ? -13.799 6.038 29.331 1.00 58.81 115 GLN A CA 1
ATOM 920 C C . GLN A 1 115 ? -13.738 5.384 30.719 1.00 58.81 115 GLN A C 1
ATOM 922 O O . GLN A 1 115 ? -12.705 5.475 31.383 1.00 58.81 115 GLN A O 1
ATOM 927 N N . PRO A 1 116 ? -14.825 4.748 31.197 1.00 46.38 116 PRO A N 1
ATOM 928 C CA . PRO A 1 116 ? -14.773 4.016 32.451 1.00 46.38 116 PRO A CA 1
ATOM 929 C C . PRO A 1 116 ? -13.804 2.841 32.297 1.00 46.38 116 PRO A C 1
ATOM 931 O O . PRO A 1 116 ? -13.869 2.123 31.301 1.00 46.38 116 PRO A O 1
ATOM 934 N N . GLU A 1 117 ? -12.956 2.600 33.302 1.00 46.91 117 GLU A N 1
ATOM 935 C CA . GLU A 1 117 ? -12.001 1.475 33.327 1.00 46.91 117 GLU A CA 1
ATOM 936 C C . GLU A 1 117 ? -12.671 0.089 33.187 1.00 46.91 117 GLU A C 1
ATOM 938 O O . GLU A 1 117 ? -11.982 -0.905 33.001 1.00 46.91 117 GLU A O 1
ATOM 943 N N . ASN A 1 118 ? -14.009 0.015 33.211 1.00 38.62 118 ASN A N 1
ATOM 944 C CA . ASN A 1 118 ? -14.796 -1.181 32.926 1.00 38.62 118 ASN A CA 1
ATOM 945 C C . ASN A 1 118 ? -16.036 -0.867 32.057 1.00 38.62 118 ASN A C 1
ATOM 947 O O . ASN A 1 118 ? -17.089 -0.458 32.550 1.00 38.62 118 ASN A O 1
ATOM 951 N N . GLY A 1 119 ? -15.913 -1.099 30.747 1.00 40.44 119 GLY A N 1
ATOM 952 C CA . GLY A 1 119 ? -16.882 -1.860 29.941 1.00 40.44 119 GLY A CA 1
ATOM 953 C C . GLY A 1 119 ? -18.343 -1.408 29.817 1.00 40.44 119 GLY A C 1
ATOM 954 O O . GLY A 1 119 ? -19.161 -2.220 29.399 1.00 40.44 119 GLY A O 1
ATOM 955 N N . THR A 1 120 ? -18.718 -0.165 30.129 1.00 32.69 120 THR A N 1
ATOM 956 C CA . THR A 1 120 ? -20.100 0.295 29.880 1.00 32.69 120 THR A CA 1
ATOM 957 C C . THR A 1 120 ? -20.105 1.639 29.162 1.00 32.69 120 THR A C 1
ATOM 959 O O . THR A 1 120 ? -19.945 2.693 29.773 1.00 32.69 120 THR A O 1
ATOM 962 N N . VAL A 1 121 ? -20.262 1.601 27.836 1.00 41.03 121 VAL A N 1
ATOM 963 C CA . VAL A 1 121 ? -20.381 2.801 26.998 1.00 41.03 121 VAL A CA 1
ATOM 964 C C . VAL A 1 121 ? -21.829 3.283 27.033 1.00 41.03 121 VAL A C 1
ATOM 966 O O . VAL A 1 121 ? -22.709 2.718 26.386 1.00 41.03 121 VAL A O 1
ATOM 969 N N . THR A 1 122 ? -22.090 4.348 27.787 1.00 32.25 122 THR A N 1
ATOM 970 C CA . THR A 1 122 ? -23.351 5.091 27.702 1.00 32.25 122 THR A CA 1
ATOM 971 C C . THR A 1 122 ? -23.389 5.853 26.374 1.00 32.25 122 THR A C 1
ATOM 973 O O . THR A 1 122 ? -22.427 6.527 26.014 1.00 32.25 122 THR A O 1
ATOM 976 N N . SER A 1 123 ? -24.502 5.724 25.648 1.00 32.44 123 SER A N 1
ATOM 977 C CA . SER A 1 123 ? -24.794 6.298 24.325 1.00 32.44 123 SER A CA 1
ATOM 978 C C . SER A 1 123 ? -24.028 7.589 23.979 1.00 32.44 123 SER A C 1
ATOM 980 O O . SER A 1 123 ? -24.305 8.660 24.530 1.00 32.44 123 SER A O 1
ATOM 982 N N . LEU A 1 124 ? -23.114 7.508 23.009 1.00 35.97 124 LEU A N 1
ATOM 983 C CA . LEU A 1 124 ? -22.444 8.676 22.442 1.00 35.97 124 LEU A CA 1
ATOM 984 C C . LEU A 1 124 ? -23.420 9.440 21.537 1.00 35.97 124 LEU A C 1
ATOM 986 O O . LEU A 1 124 ? -23.718 9.034 20.414 1.00 35.97 124 LEU A O 1
ATOM 990 N N . ASN A 1 125 ? -23.919 10.577 22.023 1.00 24.89 125 ASN A N 1
ATOM 991 C CA . ASN A 1 125 ? -24.592 11.561 21.181 1.00 24.89 125 ASN A CA 1
ATOM 992 C C . ASN A 1 125 ? -23.550 12.218 20.265 1.00 24.89 125 ASN A C 1
ATOM 994 O O . ASN A 1 125 ? -22.802 13.096 20.697 1.00 24.89 125 ASN A O 1
ATOM 998 N N . PHE A 1 126 ? -23.521 11.817 18.991 1.00 31.59 126 PHE A N 1
ATOM 999 C CA . PHE A 1 126 ? -22.721 12.469 17.952 1.00 31.59 126 PHE A CA 1
ATOM 1000 C C . PHE A 1 126 ? -23.198 13.912 17.748 1.00 31.59 126 PHE A C 1
ATOM 1002 O O . PHE A 1 126 ? -24.081 14.207 16.938 1.00 31.59 126 PHE A O 1
ATOM 1009 N N . ARG A 1 127 ? -22.617 14.852 18.497 1.00 31.19 127 ARG A N 1
ATOM 1010 C CA . ARG A 1 127 ? -22.878 16.276 18.302 1.00 31.19 127 ARG A CA 1
ATOM 1011 C C . ARG A 1 127 ? -22.113 16.729 17.060 1.00 31.19 127 ARG A C 1
ATOM 1013 O O . ARG A 1 127 ? -20.890 16.806 17.064 1.00 31.19 127 ARG A O 1
ATOM 1020 N N . ARG A 1 128 ? -22.858 17.004 15.985 1.00 32.91 128 ARG A N 1
ATOM 1021 C CA . ARG A 1 128 ? -22.363 17.530 14.705 1.00 32.91 128 ARG A CA 1
ATOM 1022 C C . ARG A 1 128 ? -21.485 18.764 14.967 1.00 32.91 128 ARG A C 1
ATOM 1024 O O . ARG A 1 128 ? -22.012 19.819 15.319 1.00 32.91 128 ARG A O 1
ATOM 1031 N N . VAL A 1 129 ? -20.166 18.622 14.821 1.00 38.62 129 VAL A N 1
ATOM 1032 C CA . VAL A 1 129 ? -19.209 19.724 14.987 1.00 38.62 129 VAL A CA 1
ATOM 1033 C C . VAL A 1 129 ? -19.478 20.753 13.888 1.00 38.62 129 VAL A C 1
ATOM 1035 O O . VAL A 1 129 ? -19.188 20.535 12.713 1.00 38.62 129 VAL A O 1
ATOM 1038 N N . LYS A 1 130 ? -20.110 21.865 14.272 1.00 37.56 130 LYS A N 1
ATOM 1039 C CA . LYS A 1 130 ? -20.149 23.098 13.488 1.00 37.56 130 LYS A CA 1
ATOM 1040 C C . LYS A 1 130 ? -18.866 23.856 13.803 1.00 37.56 130 LYS A C 1
ATOM 1042 O O . LYS A 1 130 ? -18.837 24.595 14.772 1.00 37.56 130 LYS A O 1
ATOM 1047 N N . ASP A 1 131 ? -17.842 23.649 12.991 1.00 35.97 131 ASP A N 1
ATOM 1048 C CA . ASP A 1 131 ? -16.978 24.751 12.575 1.00 35.97 131 ASP A CA 1
ATOM 1049 C C . ASP A 1 131 ? -16.292 24.376 11.265 1.00 35.97 131 ASP A C 1
ATOM 1051 O O . ASP A 1 131 ? -15.247 23.734 11.196 1.00 35.97 131 ASP A O 1
ATOM 1055 N N . ARG A 1 132 ? -16.982 24.744 10.187 1.00 46.56 132 ARG A N 1
ATOM 1056 C CA . ARG A 1 132 ? -16.410 24.889 8.858 1.00 46.56 132 ARG A CA 1
ATOM 1057 C C . ARG A 1 132 ? -15.906 26.321 8.789 1.00 46.56 132 ARG A C 1
ATOM 1059 O O . ARG A 1 132 ? -16.742 27.205 8.647 1.00 46.56 132 ARG A O 1
ATOM 1066 N N . ASN A 1 133 ? -14.599 26.549 8.885 1.00 38.50 133 ASN A N 1
ATOM 1067 C CA . ASN A 1 133 ? -13.923 27.503 8.007 1.00 38.50 133 ASN A CA 1
ATOM 1068 C C . ASN A 1 133 ? -12.397 27.471 8.161 1.00 38.50 133 ASN A C 1
ATOM 1070 O O . ASN A 1 133 ? -11.858 27.403 9.258 1.00 38.50 133 ASN A O 1
ATOM 1074 N N . SER A 1 134 ? -11.761 27.546 6.990 1.00 40.19 134 SER A N 1
ATOM 1075 C CA . SER A 1 134 ? -10.338 27.736 6.690 1.00 40.19 134 SER A CA 1
ATOM 1076 C C . SER A 1 134 ? -9.351 26.693 7.213 1.00 40.19 134 SER A C 1
ATOM 1078 O O . SER A 1 134 ? -8.622 26.941 8.167 1.00 40.19 134 SER A O 1
ATOM 1080 N N . PHE A 1 135 ? -9.201 25.586 6.486 1.00 44.91 135 PHE A N 1
ATOM 1081 C CA . PHE A 1 135 ? -7.942 24.842 6.510 1.00 44.91 135 PHE A CA 1
ATOM 1082 C C . PHE A 1 135 ? -7.529 24.552 5.072 1.00 44.91 135 PHE A C 1
ATOM 1084 O O . PHE A 1 135 ? -8.263 23.910 4.325 1.00 44.91 135 PHE A O 1
ATOM 1091 N N . LEU A 1 136 ? -6.389 25.122 4.676 1.00 38.66 136 LEU A N 1
ATOM 1092 C CA . LEU A 1 136 ? -5.774 24.923 3.369 1.00 38.66 136 LEU A CA 1
ATOM 1093 C C . LEU A 1 136 ? -5.601 23.418 3.132 1.00 38.66 136 LEU A C 1
ATOM 1095 O O . LEU A 1 136 ? -4.923 22.745 3.910 1.00 38.66 136 LEU A O 1
ATOM 1099 N N . GLU A 1 137 ? -6.213 22.899 2.065 1.00 39.94 137 GLU A N 1
ATOM 1100 C CA . GLU A 1 137 ? -5.833 21.613 1.486 1.00 39.94 137 GLU A CA 1
ATOM 1101 C C . GLU A 1 137 ? -4.332 21.670 1.206 1.00 39.94 137 GLU A C 1
ATOM 1103 O O . GLU A 1 137 ? -3.886 22.335 0.269 1.00 39.94 137 GLU A O 1
ATOM 1108 N N . VAL A 1 138 ? -3.527 21.002 2.033 1.00 45.56 138 VAL A N 1
ATOM 1109 C CA . VAL A 1 138 ? -2.115 20.807 1.717 1.00 45.56 138 VAL A CA 1
ATOM 1110 C C . VAL A 1 138 ? -2.070 19.738 0.633 1.00 45.56 138 VAL A C 1
ATOM 1112 O O . VAL A 1 138 ? -1.938 18.544 0.897 1.00 45.56 138 VAL A O 1
ATOM 1115 N N . ASN A 1 139 ? -2.245 20.187 -0.605 1.00 41.84 139 ASN A N 1
ATOM 1116 C CA . ASN A 1 139 ? -2.079 19.401 -1.815 1.00 41.84 139 ASN A CA 1
ATOM 1117 C C . ASN A 1 139 ? -0.570 19.173 -2.022 1.00 41.84 139 ASN A C 1
ATOM 1119 O O . ASN A 1 139 ? 0.062 19.773 -2.890 1.00 41.84 139 ASN A O 1
ATOM 1123 N N . VAL A 1 140 ? 0.053 18.368 -1.154 1.00 51.25 140 VAL A N 1
ATOM 1124 C CA . VAL A 1 140 ? 1.422 17.899 -1.388 1.00 51.25 140 VAL A CA 1
ATOM 1125 C C . VAL A 1 140 ? 1.365 16.965 -2.590 1.00 51.25 140 VAL A C 1
ATOM 1127 O O . VAL A 1 140 ? 0.717 15.919 -2.552 1.00 51.25 140 VAL A O 1
ATOM 1130 N N . SER A 1 141 ? 2.010 17.370 -3.683 1.00 59.03 141 SER A N 1
ATOM 1131 C CA . SER A 1 141 ? 1.981 16.651 -4.958 1.00 59.03 141 SER A CA 1
ATOM 1132 C C . SER A 1 141 ? 2.575 15.245 -4.868 1.00 59.03 141 SER A C 1
ATOM 1134 O O . SER A 1 141 ? 2.228 14.421 -5.708 1.00 59.03 141 SER A O 1
ATOM 1136 N N . ASN A 1 142 ? 3.397 14.956 -3.849 1.00 70.69 142 ASN A N 1
ATOM 1137 C CA . ASN A 1 142 ? 3.956 13.645 -3.522 1.00 70.69 142 ASN A CA 1
ATOM 1138 C C . ASN A 1 142 ? 4.089 13.471 -1.992 1.00 70.69 142 ASN A C 1
ATOM 1140 O O . ASN A 1 142 ? 4.154 14.454 -1.255 1.00 70.69 142 ASN A O 1
ATOM 1144 N N . GLY A 1 143 ? 4.205 12.229 -1.520 1.00 86.12 143 GLY A N 1
ATOM 1145 C CA . GLY A 1 143 ? 4.351 11.890 -0.105 1.00 86.12 143 GLY A CA 1
ATOM 1146 C C . GLY A 1 143 ? 3.023 11.595 0.594 1.00 86.12 143 GLY A C 1
ATOM 1147 O O . GLY A 1 143 ? 2.020 11.274 -0.048 1.00 86.12 143 GLY A O 1
ATOM 1148 N N . TRP A 1 144 ? 3.031 11.660 1.926 1.00 89.81 144 TRP A N 1
ATOM 1149 C CA . TRP A 1 144 ? 1.830 11.468 2.734 1.00 89.81 144 TRP A CA 1
ATOM 1150 C C . TRP A 1 144 ? 0.927 12.702 2.686 1.00 89.81 144 TRP A C 1
ATOM 1152 O O . TRP A 1 144 ? 1.388 13.826 2.880 1.00 89.81 144 TRP A O 1
ATOM 1162 N N . SER A 1 145 ? -0.368 12.492 2.477 1.00 88.00 145 SER A N 1
ATOM 1163 C CA . SER A 1 145 ? -1.379 13.546 2.458 1.00 88.00 145 SER A CA 1
ATOM 1164 C C . SER A 1 145 ? -2.661 13.105 3.158 1.00 88.00 145 SER A C 1
ATOM 1166 O O . SER A 1 145 ? -2.955 11.914 3.288 1.00 88.00 145 SER A O 1
ATOM 1168 N N . LEU A 1 146 ? -3.427 14.088 3.629 1.00 87.12 146 LEU A N 1
ATOM 1169 C CA . LEU A 1 146 ? -4.735 13.878 4.234 1.00 87.12 146 LEU A CA 1
ATOM 1170 C C . LEU A 1 146 ? -5.822 14.328 3.272 1.00 87.12 146 LEU A C 1
ATOM 1172 O O . LEU A 1 146 ? -5.765 15.428 2.731 1.00 87.12 146 LEU A O 1
ATOM 1176 N N . THR A 1 147 ? -6.843 13.497 3.108 1.00 82.81 147 THR A N 1
ATOM 1177 C CA . THR A 1 147 ? -8.067 13.863 2.400 1.00 82.81 147 THR A CA 1
ATOM 1178 C C . THR A 1 147 ? -9.190 13.978 3.423 1.00 82.81 147 THR A C 1
ATOM 1180 O O . THR A 1 147 ? -9.593 12.996 4.044 1.00 82.81 147 THR A O 1
ATOM 1183 N N . HIS A 1 148 ? -9.674 15.201 3.645 1.00 74.19 148 HIS A N 1
ATOM 1184 C CA . HIS A 1 148 ? -10.695 15.457 4.665 1.00 74.19 148 HIS A CA 1
ATOM 1185 C C . HIS A 1 148 ? -12.087 14.972 4.240 1.00 74.19 148 HIS A C 1
ATOM 1187 O O . HIS A 1 148 ? -12.881 14.578 5.086 1.00 74.19 148 HIS A O 1
ATOM 1193 N N . SER A 1 149 ? -12.384 14.972 2.937 1.00 76.31 149 SER A N 1
ATOM 1194 C CA . SER A 1 149 ? -13.705 14.596 2.419 1.00 76.31 149 SER A CA 1
ATOM 1195 C C . SER A 1 149 ? -14.076 13.135 2.683 1.00 76.31 149 SER A C 1
ATOM 1197 O O . SER A 1 149 ? -15.262 12.827 2.780 1.00 76.31 149 SER A O 1
ATOM 1199 N N . ASP A 1 150 ? -13.089 12.247 2.819 1.00 78.00 150 ASP A N 1
ATOM 1200 C CA . ASP A 1 150 ? -13.298 10.813 3.024 1.00 78.00 150 ASP A CA 1
ATOM 1201 C C . ASP A 1 150 ? -12.514 10.223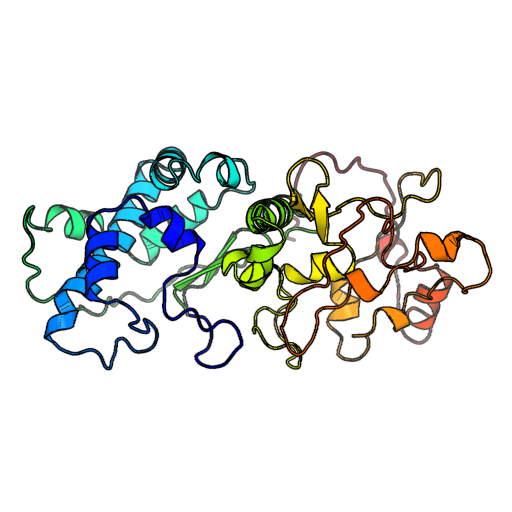 4.209 1.00 78.00 150 ASP A C 1
ATOM 1203 O O . ASP A 1 150 ? -12.486 9.001 4.361 1.00 78.00 150 ASP A O 1
ATOM 1207 N N . PHE A 1 151 ? -11.914 11.075 5.051 1.00 84.12 151 PHE A N 1
ATOM 1208 C CA . PHE A 1 151 ? -11.117 10.689 6.224 1.00 84.12 151 PHE A CA 1
ATOM 1209 C C . PHE A 1 151 ? -9.988 9.697 5.892 1.00 84.12 151 PHE A C 1
ATOM 1211 O O . PHE A 1 151 ? -9.762 8.724 6.614 1.00 84.12 151 PHE A O 1
ATOM 1218 N N . THR A 1 152 ? -9.275 9.919 4.781 1.00 84.62 152 THR A N 1
ATOM 1219 C CA . THR A 1 152 ? -8.170 9.042 4.361 1.00 84.62 152 THR A CA 1
ATOM 1220 C C . THR A 1 152 ? -6.799 9.691 4.502 1.00 84.62 152 THR A C 1
ATOM 1222 O O . THR A 1 152 ? -6.605 10.872 4.214 1.00 84.62 152 THR A O 1
ATOM 1225 N N . ILE A 1 153 ? -5.826 8.880 4.926 1.00 87.81 153 ILE A N 1
ATOM 1226 C CA . ILE A 1 153 ? -4.398 9.167 4.772 1.00 87.81 153 ILE A CA 1
ATOM 1227 C C . ILE A 1 153 ? -3.944 8.445 3.508 1.00 87.81 153 ILE A C 1
ATOM 1229 O O . ILE A 1 153 ? -4.165 7.241 3.369 1.00 87.81 153 ILE A O 1
ATOM 1233 N N . ARG A 1 154 ? -3.336 9.172 2.574 1.00 86.50 154 ARG A N 1
ATOM 1234 C CA . ARG A 1 154 ? -2.890 8.638 1.285 1.00 86.50 154 ARG A CA 1
ATOM 1235 C C . ARG A 1 154 ? -1.393 8.832 1.148 1.00 86.50 154 ARG A C 1
ATOM 1237 O O . ARG A 1 154 ? -0.857 9.831 1.614 1.00 86.50 154 ARG A O 1
ATOM 1244 N N . TYR A 1 155 ? -0.730 7.890 0.490 1.00 87.19 155 TYR A N 1
ATOM 1245 C CA . TYR A 1 155 ? 0.655 8.059 0.077 1.00 87.19 155 TYR A CA 1
ATOM 1246 C C . TYR A 1 155 ? 0.740 8.133 -1.438 1.00 87.19 155 TYR A C 1
ATOM 1248 O O . TYR A 1 155 ? 0.205 7.271 -2.138 1.00 87.19 155 TYR A O 1
ATOM 1256 N N . ARG A 1 156 ? 1.442 9.147 -1.938 1.00 84.88 156 ARG A N 1
ATOM 1257 C CA . ARG A 1 156 ? 1.800 9.264 -3.346 1.00 84.88 156 ARG A CA 1
ATOM 1258 C C . ARG A 1 156 ? 3.307 9.048 -3.511 1.00 84.88 156 ARG A C 1
ATOM 1260 O O . ARG A 1 156 ? 4.069 9.809 -2.918 1.00 84.88 156 ARG A O 1
ATOM 1267 N N . PRO A 1 157 ? 3.745 8.059 -4.309 1.00 84.69 157 PRO A N 1
ATOM 1268 C CA . PRO A 1 157 ? 5.167 7.806 -4.524 1.00 84.69 157 PRO A CA 1
ATOM 1269 C C . PRO A 1 157 ? 5.880 9.046 -5.059 1.00 84.69 157 PRO A C 1
ATOM 1271 O O . PRO A 1 157 ? 5.346 9.727 -5.935 1.00 84.69 157 PRO A O 1
ATOM 1274 N N . VAL A 1 158 ? 7.087 9.323 -4.564 1.00 80.56 158 VAL A N 1
ATOM 1275 C CA . VAL A 1 158 ? 7.867 10.497 -4.998 1.00 80.56 158 VAL A CA 1
ATOM 1276 C C . VAL A 1 158 ? 8.574 10.280 -6.343 1.00 80.56 158 VAL A C 1
ATOM 1278 O O . VAL A 1 158 ? 9.007 11.245 -6.965 1.00 80.56 158 VAL A O 1
ATOM 1281 N N . GLY A 1 159 ? 8.679 9.031 -6.814 1.00 76.94 159 GLY A N 1
ATOM 1282 C CA . GLY A 1 159 ? 9.327 8.679 -8.078 1.00 76.94 159 GLY A CA 1
ATOM 1283 C C . GLY A 1 159 ? 9.459 7.170 -8.308 1.00 76.94 159 GLY A C 1
ATOM 1284 O O . GLY A 1 159 ? 8.894 6.360 -7.570 1.00 76.94 159 GLY A O 1
ATOM 1285 N N . HIS A 1 160 ? 10.212 6.785 -9.346 1.00 79.69 160 HIS A N 1
ATOM 1286 C CA . HIS A 1 160 ? 10.597 5.386 -9.561 1.00 79.69 160 HIS A CA 1
ATOM 1287 C C . HIS A 1 160 ? 11.512 4.907 -8.425 1.00 79.69 160 HIS A C 1
ATOM 1289 O O . HIS A 1 160 ? 12.338 5.672 -7.933 1.00 79.69 160 HIS A O 1
ATOM 1295 N N . ALA A 1 161 ? 11.351 3.644 -8.019 1.00 82.25 161 ALA A N 1
ATOM 1296 C CA . ALA A 1 161 ? 12.031 3.058 -6.863 1.00 82.25 161 ALA A CA 1
ATOM 1297 C C . ALA A 1 161 ? 11.814 3.833 -5.543 1.00 82.25 161 ALA A C 1
ATOM 1299 O O . ALA A 1 161 ? 12.709 3.882 -4.698 1.00 82.25 161 ALA A O 1
ATOM 1300 N N . ASP A 1 162 ? 10.618 4.409 -5.357 1.00 87.69 162 ASP A N 1
ATOM 1301 C CA . ASP A 1 162 ? 10.201 5.024 -4.094 1.00 87.69 162 ASP A CA 1
ATOM 1302 C C . ASP A 1 162 ? 10.467 4.073 -2.905 1.00 87.69 162 ASP A C 1
ATOM 1304 O O . ASP A 1 162 ? 9.981 2.935 -2.910 1.00 87.69 162 ASP A O 1
ATOM 1308 N N . PRO A 1 163 ? 11.246 4.503 -1.894 1.00 86.88 163 PRO A N 1
ATOM 1309 C CA . PRO A 1 163 ? 11.715 3.618 -0.831 1.00 86.88 163 PRO A CA 1
ATOM 1310 C C . PRO A 1 163 ? 10.586 3.122 0.073 1.00 86.88 163 PRO A C 1
ATOM 1312 O O . PRO A 1 163 ? 10.673 2.004 0.583 1.00 86.88 163 PRO A O 1
ATOM 1315 N N . LEU A 1 164 ? 9.524 3.916 0.251 1.00 90.25 164 LEU A N 1
ATOM 1316 C CA . LEU A 1 164 ? 8.368 3.509 1.035 1.00 90.25 164 LEU A CA 1
ATOM 1317 C C . LEU A 1 164 ? 7.637 2.387 0.303 1.00 90.25 164 LEU A C 1
ATOM 1319 O O . LEU A 1 164 ? 7.555 1.284 0.832 1.00 90.25 164 LEU A O 1
ATOM 1323 N N . ILE A 1 165 ? 7.156 2.629 -0.921 1.00 89.94 165 ILE A N 1
ATOM 1324 C CA . ILE A 1 165 ? 6.384 1.623 -1.673 1.00 89.94 165 ILE A CA 1
ATOM 1325 C C . ILE A 1 165 ? 7.188 0.352 -1.910 1.00 89.94 165 ILE A C 1
ATOM 1327 O O . ILE A 1 165 ? 6.657 -0.744 -1.732 1.00 89.94 165 ILE A O 1
ATOM 1331 N N . ARG A 1 166 ? 8.467 0.488 -2.270 1.00 90.00 166 ARG A N 1
ATOM 1332 C CA . ARG A 1 166 ? 9.358 -0.658 -2.432 1.00 90.00 166 ARG A CA 1
ATOM 1333 C C . ARG A 1 166 ? 9.430 -1.479 -1.150 1.00 90.00 166 ARG A C 1
ATOM 1335 O O . ARG A 1 166 ? 9.221 -2.685 -1.195 1.00 90.00 166 ARG A O 1
ATOM 1342 N N . GLY A 1 167 ? 9.676 -0.825 -0.017 1.00 90.56 167 GLY A N 1
ATOM 1343 C CA . GLY A 1 167 ? 9.743 -1.505 1.268 1.00 90.56 167 GLY A CA 1
ATOM 1344 C C . GLY A 1 167 ? 8.416 -2.156 1.659 1.00 90.56 167 GLY A C 1
ATOM 1345 O O . GLY A 1 167 ? 8.414 -3.288 2.119 1.00 90.56 167 GLY A O 1
ATOM 1346 N N . TRP A 1 168 ? 7.279 -1.507 1.402 1.00 90.06 168 TRP A N 1
ATOM 1347 C CA . TRP A 1 168 ? 5.951 -2.088 1.628 1.00 90.06 168 TRP A CA 1
ATOM 1348 C C . TRP A 1 168 ? 5.705 -3.358 0.809 1.00 90.06 168 TRP A C 1
ATOM 1350 O O . TRP A 1 168 ? 5.224 -4.349 1.358 1.00 90.06 168 TRP A O 1
ATOM 1360 N N . LEU A 1 169 ? 6.063 -3.350 -0.477 1.00 90.38 169 LEU A N 1
ATOM 1361 C CA . LEU A 1 169 ? 5.995 -4.536 -1.335 1.00 90.38 169 LEU A CA 1
ATOM 1362 C C . LEU A 1 169 ? 6.954 -5.631 -0.852 1.00 90.38 169 LEU A C 1
ATOM 1364 O O . LEU A 1 169 ? 6.557 -6.791 -0.769 1.00 90.38 169 LEU A O 1
ATOM 1368 N N . ASP A 1 170 ? 8.177 -5.257 -0.467 1.00 90.12 170 ASP A N 1
ATOM 1369 C CA . ASP A 1 170 ? 9.167 -6.181 0.091 1.00 90.12 170 ASP A CA 1
ATOM 1370 C C . ASP A 1 170 ? 8.697 -6.825 1.397 1.00 90.12 170 ASP A C 1
ATOM 1372 O O . ASP A 1 170 ? 9.062 -7.968 1.644 1.00 90.12 170 ASP A O 1
ATOM 1376 N N . GLN A 1 171 ? 7.890 -6.146 2.219 1.00 87.31 171 GLN A N 1
ATOM 1377 C CA . GLN A 1 171 ? 7.296 -6.743 3.421 1.00 87.31 171 GLN A CA 1
ATOM 1378 C C . GLN A 1 171 ? 6.092 -7.627 3.098 1.00 87.31 171 GLN A C 1
ATOM 1380 O O . GLN A 1 171 ? 5.970 -8.723 3.640 1.00 87.31 171 GLN A O 1
ATOM 1385 N N . ALA A 1 172 ? 5.222 -7.185 2.190 1.00 87.25 172 ALA A N 1
ATOM 1386 C CA . ALA A 1 172 ? 4.025 -7.931 1.808 1.00 87.25 172 ALA A CA 1
ATOM 1387 C C . ALA A 1 172 ? 4.339 -9.281 1.148 1.00 87.25 172 ALA A C 1
ATOM 1389 O O . ALA A 1 172 ? 3.539 -10.209 1.212 1.00 87.25 172 ALA A O 1
ATOM 1390 N N . VAL A 1 173 ? 5.516 -9.401 0.533 1.00 87.81 173 VAL A N 1
ATOM 1391 C CA . VAL A 1 173 ? 5.942 -10.611 -0.172 1.00 87.81 173 VAL A CA 1
ATOM 1392 C C . VAL A 1 173 ? 6.636 -11.648 0.731 1.00 87.81 173 VAL A C 1
ATOM 1394 O O . VAL A 1 173 ? 6.932 -12.747 0.276 1.00 87.81 173 VAL A O 1
ATOM 1397 N N . GLN A 1 174 ? 6.871 -11.353 2.019 1.00 81.19 174 GLN A N 1
ATOM 1398 C CA . GLN A 1 174 ? 7.665 -12.204 2.936 1.00 81.19 174 GLN A CA 1
ATOM 1399 C C . GLN A 1 174 ? 6.990 -13.515 3.381 1.00 81.19 174 GLN A C 1
ATOM 1401 O O . GLN A 1 174 ? 7.567 -14.261 4.186 1.00 81.19 174 GLN A O 1
ATOM 1406 N N . ASN A 1 175 ? 5.785 -13.803 2.894 1.00 76.62 175 ASN A N 1
ATOM 1407 C CA . ASN A 1 175 ? 5.090 -15.053 3.176 1.00 76.62 175 ASN A CA 1
ATOM 1408 C C . ASN A 1 175 ? 5.717 -16.241 2.439 1.00 76.62 175 ASN A C 1
ATOM 1410 O O . ASN A 1 175 ? 6.536 -16.086 1.524 1.00 76.62 175 ASN A O 1
ATOM 1414 N N . SER A 1 176 ? 5.325 -17.452 2.848 1.00 79.25 176 SER A N 1
ATOM 1415 C CA . SER A 1 176 ? 5.618 -18.635 2.044 1.00 79.25 176 SER A CA 1
ATOM 1416 C C . SER A 1 176 ? 5.032 -18.450 0.649 1.00 79.25 176 SER A C 1
ATOM 1418 O O . SER A 1 176 ? 3.957 -17.869 0.473 1.00 79.25 176 SER A O 1
ATOM 1420 N N . PHE A 1 177 ? 5.758 -18.949 -0.346 1.00 77.19 177 PHE A N 1
ATOM 1421 C CA . PHE A 1 177 ? 5.326 -18.889 -1.733 1.00 77.19 177 PHE A CA 1
ATOM 1422 C C . PHE A 1 177 ? 3.898 -19.433 -1.911 1.00 77.19 177 PHE A C 1
ATOM 1424 O O . PHE A 1 177 ? 3.101 -18.816 -2.614 1.00 77.19 177 PHE A O 1
ATOM 1431 N N . GLU A 1 178 ? 3.547 -20.549 -1.254 1.00 76.75 178 GLU A N 1
ATOM 1432 C CA . GLU A 1 178 ? 2.223 -21.166 -1.411 1.00 76.75 178 GLU A CA 1
ATOM 1433 C C . GLU A 1 178 ? 1.076 -20.305 -0.868 1.00 76.75 178 GLU A C 1
ATOM 1435 O O . GLU A 1 178 ? -0.030 -20.393 -1.39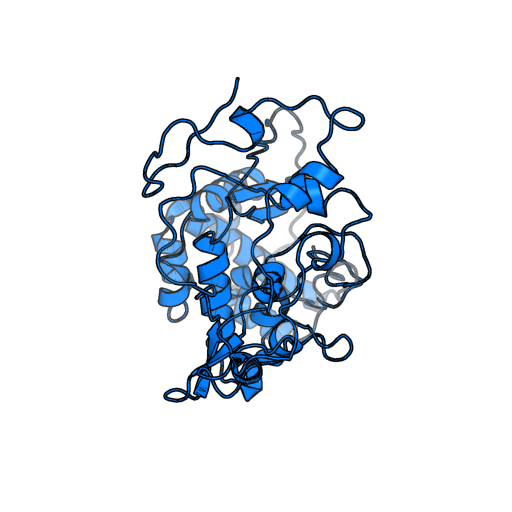2 1.00 76.75 178 GLU A O 1
ATOM 1440 N N . GLY A 1 179 ? 1.326 -19.481 0.156 1.00 78.62 179 GLY A N 1
ATOM 1441 C CA . GLY A 1 179 ? 0.303 -18.654 0.807 1.00 78.62 179 GLY A CA 1
ATOM 1442 C C . GLY A 1 179 ? 0.229 -17.217 0.293 1.00 78.62 179 GLY A C 1
ATOM 1443 O O . GLY A 1 179 ? -0.672 -16.472 0.677 1.00 78.62 179 GLY A O 1
ATOM 1444 N N . LEU A 1 180 ? 1.166 -16.800 -0.567 1.00 82.31 180 LEU A N 1
ATOM 1445 C CA . LEU A 1 180 ? 1.294 -15.404 -0.984 1.00 82.31 180 LEU A CA 1
ATOM 1446 C C . LEU A 1 180 ? 0.037 -14.888 -1.695 1.00 82.31 180 LEU A C 1
ATOM 1448 O O . LEU A 1 180 ? -0.406 -13.771 -1.445 1.00 82.31 180 LEU A O 1
ATOM 1452 N N . ALA A 1 181 ? -0.566 -15.706 -2.560 1.00 76.94 181 ALA A N 1
ATOM 1453 C CA . ALA A 1 181 ? -1.755 -15.312 -3.310 1.00 76.94 181 ALA A CA 1
ATOM 1454 C C . ALA A 1 181 ? -2.983 -15.081 -2.412 1.00 76.94 181 ALA A C 1
ATOM 1456 O O . ALA A 1 181 ? -3.905 -14.384 -2.828 1.00 76.94 181 ALA A O 1
ATOM 1457 N N . GLN A 1 182 ? -3.005 -15.634 -1.195 1.00 77.06 182 GLN A N 1
ATOM 1458 C CA . GLN A 1 182 ? -4.082 -15.449 -0.218 1.00 77.06 182 GLN A CA 1
ATOM 1459 C C . GLN A 1 182 ? -3.787 -14.329 0.788 1.00 77.06 182 GLN A C 1
ATOM 1461 O O . GLN A 1 182 ? -4.674 -13.962 1.558 1.00 77.06 182 GLN A O 1
ATOM 1466 N N . ASP A 1 183 ? -2.576 -13.768 0.787 1.00 79.88 183 ASP A N 1
ATOM 1467 C CA . ASP A 1 183 ? -2.233 -12.674 1.686 1.00 79.88 183 ASP A CA 1
ATOM 1468 C C . ASP A 1 183 ? -2.923 -11.373 1.255 1.00 79.88 183 ASP A C 1
ATOM 1470 O O . ASP A 1 183 ? -2.777 -10.890 0.130 1.00 79.88 183 ASP A O 1
ATOM 1474 N N . SER A 1 184 ? -3.690 -10.788 2.172 1.00 77.06 184 SER A N 1
ATOM 1475 C CA . SER A 1 184 ? -4.499 -9.602 1.893 1.00 77.06 184 SER A CA 1
ATOM 1476 C C . SER A 1 184 ? -3.659 -8.344 1.662 1.00 77.06 184 SER A C 1
ATOM 1478 O O . SER A 1 184 ? -4.052 -7.485 0.868 1.00 77.06 184 SER A O 1
ATOM 1480 N N . LEU A 1 185 ? -2.493 -8.225 2.310 1.00 80.31 185 LEU A N 1
ATOM 1481 C CA . LEU A 1 185 ? -1.580 -7.105 2.100 1.00 80.31 185 LEU A CA 1
ATOM 1482 C C . LEU A 1 185 ? -0.938 -7.200 0.715 1.00 80.31 185 LEU A C 1
ATOM 1484 O O . LEU A 1 185 ? -0.881 -6.202 -0.007 1.00 80.31 185 LEU A O 1
ATOM 1488 N N . TRP A 1 186 ? -0.508 -8.401 0.326 1.00 85.69 186 TRP A N 1
ATOM 1489 C CA . TRP A 1 186 ? 0.011 -8.677 -1.005 1.00 85.69 186 TRP A CA 1
ATOM 1490 C C . TRP A 1 186 ? -1.035 -8.392 -2.076 1.00 85.69 186 TRP A C 1
ATOM 1492 O O . TRP A 1 186 ? -0.754 -7.645 -3.013 1.00 85.69 186 TRP A O 1
ATOM 1502 N N . GLN A 1 187 ? -2.254 -8.915 -1.938 1.00 80.56 187 GLN A N 1
ATOM 1503 C CA . GLN A 1 187 ? -3.336 -8.642 -2.886 1.00 80.56 187 GLN A CA 1
ATOM 1504 C C . GLN A 1 187 ? -3.570 -7.133 -3.048 1.00 80.56 187 GLN A C 1
ATOM 1506 O O . GLN A 1 187 ? -3.733 -6.658 -4.173 1.00 80.56 187 GLN A O 1
ATOM 1511 N N . MET A 1 188 ? -3.558 -6.377 -1.943 1.00 78.88 188 MET A N 1
ATOM 1512 C CA . MET A 1 188 ? -3.752 -4.924 -1.942 1.00 78.88 188 MET A CA 1
ATOM 1513 C C . MET A 1 188 ? -2.636 -4.183 -2.676 1.00 78.88 188 MET A C 1
ATOM 1515 O O . MET A 1 188 ? -2.904 -3.395 -3.583 1.00 78.88 188 MET A O 1
ATOM 1519 N N . LEU A 1 189 ? -1.385 -4.437 -2.298 1.00 84.69 189 LEU A N 1
ATOM 1520 C CA . LEU A 1 189 ? -0.242 -3.686 -2.812 1.00 84.69 189 LEU A CA 1
ATOM 1521 C C . LEU A 1 189 ? 0.181 -4.120 -4.212 1.00 84.69 189 LEU A C 1
ATOM 1523 O O . LEU A 1 189 ? 0.695 -3.295 -4.965 1.00 84.69 189 LEU A O 1
ATOM 1527 N N . SER A 1 190 ? -0.038 -5.382 -4.573 1.00 84.75 190 SER A N 1
ATOM 1528 C CA . SER A 1 190 ? 0.314 -5.917 -5.889 1.00 84.75 190 SER A CA 1
ATOM 1529 C C . SER A 1 190 ? -0.712 -5.565 -6.970 1.00 84.75 190 SER A C 1
ATOM 1531 O O . SER A 1 190 ? -0.476 -5.836 -8.145 1.00 84.75 190 SER A O 1
ATOM 1533 N N . ASN A 1 191 ? -1.838 -4.929 -6.635 1.00 82.19 191 ASN A N 1
ATOM 1534 C CA . ASN A 1 191 ? -2.822 -4.543 -7.642 1.00 82.19 191 ASN A CA 1
ATOM 1535 C C . ASN A 1 191 ? -2.381 -3.279 -8.404 1.00 82.19 191 ASN A C 1
ATOM 1537 O O . ASN A 1 191 ? -2.037 -2.269 -7.779 1.00 82.19 191 ASN A O 1
ATOM 1541 N N . PRO A 1 192 ? -2.368 -3.306 -9.751 1.00 75.94 192 PRO A N 1
ATOM 1542 C CA . PRO A 1 192 ? -1.909 -2.177 -10.562 1.00 75.94 192 PRO A CA 1
ATOM 1543 C C . PRO A 1 192 ? -2.875 -0.981 -10.557 1.00 75.94 192 PRO A C 1
ATOM 1545 O O . PRO A 1 192 ? -2.469 0.136 -10.899 1.00 75.94 192 PRO A O 1
ATOM 1548 N N . SER A 1 193 ? -4.131 -1.189 -10.150 1.00 72.19 193 SER A N 1
ATOM 1549 C CA . SER A 1 193 ? -5.162 -0.157 -10.056 1.00 72.19 193 SER A CA 1
ATOM 1550 C C . SER A 1 193 ? -5.631 0.036 -8.615 1.00 72.19 193 SER A C 1
ATOM 1552 O O . SER A 1 193 ? -5.949 -0.912 -7.899 1.00 72.19 193 SER A O 1
ATOM 1554 N N . GLY A 1 194 ? -5.758 1.296 -8.198 1.00 61.72 194 GLY A N 1
ATOM 1555 C CA . GLY A 1 194 ? -6.342 1.657 -6.908 1.00 61.72 194 GLY A CA 1
ATOM 1556 C C . GLY A 1 194 ? -7.841 1.346 -6.810 1.00 61.72 194 GLY A C 1
ATOM 1557 O O . GLY A 1 194 ? -8.388 1.358 -5.711 1.00 61.72 194 GLY A O 1
ATOM 1558 N N . SER A 1 195 ? -8.520 1.058 -7.931 1.00 59.88 195 SER A N 1
ATOM 1559 C CA . SER A 1 195 ? -9.930 0.640 -7.939 1.00 59.88 195 SER A CA 1
ATOM 1560 C C . SER A 1 195 ? -10.126 -0.858 -7.693 1.00 59.88 195 SER A C 1
ATOM 1562 O O . SER A 1 195 ? -11.260 -1.295 -7.521 1.00 59.88 195 SER A O 1
ATOM 1564 N N . GLY A 1 196 ? -9.057 -1.658 -7.702 1.00 55.72 196 GLY A N 1
ATOM 1565 C CA . GLY A 1 196 ? -9.139 -3.115 -7.606 1.00 55.72 196 GLY A CA 1
ATOM 1566 C C . GLY A 1 196 ? -9.460 -3.822 -8.928 1.00 55.72 196 GLY A C 1
ATOM 1567 O O . GLY A 1 196 ? -9.057 -4.961 -9.124 1.00 55.72 196 GLY A O 1
ATOM 1568 N N . SER A 1 197 ? -10.126 -3.141 -9.858 1.00 56.94 197 SER A N 1
ATOM 1569 C CA . SER A 1 197 ? -10.509 -3.659 -11.176 1.00 56.94 197 SER A CA 1
ATOM 1570 C C . SER A 1 197 ? -9.491 -3.292 -12.261 1.00 56.94 197 SER A C 1
ATOM 1572 O O . SER A 1 197 ? -9.111 -2.123 -12.372 1.00 56.94 197 SER A O 1
ATOM 1574 N N . GLU A 1 198 ? -9.112 -4.259 -13.096 1.00 56.94 198 GLU A N 1
ATOM 1575 C CA . GLU A 1 198 ? -8.161 -4.065 -14.206 1.00 56.94 198 GLU A CA 1
ATOM 1576 C C . GLU A 1 198 ? -8.784 -3.330 -15.405 1.00 56.94 198 GLU A C 1
ATOM 1578 O O . GLU A 1 198 ? -8.089 -2.597 -16.103 1.00 56.94 198 GLU A O 1
ATOM 1583 N N . ASP A 1 199 ? -10.107 -3.425 -15.570 1.00 53.75 199 ASP A N 1
ATOM 1584 C CA . ASP A 1 199 ? -10.839 -2.859 -16.716 1.00 53.75 199 ASP A CA 1
ATOM 1585 C C . ASP A 1 199 ? -11.217 -1.377 -16.559 1.00 53.75 199 ASP A C 1
ATOM 1587 O O . ASP A 1 199 ? -11.814 -0.775 -17.452 1.00 53.75 199 ASP A O 1
ATOM 1591 N N . VAL A 1 200 ? -10.904 -0.765 -15.414 1.00 51.62 200 VAL A N 1
ATOM 1592 C CA . VAL A 1 200 ? -11.272 0.627 -15.135 1.00 51.62 200 VAL A CA 1
ATOM 1593 C C . VAL A 1 200 ? -10.032 1.498 -15.210 1.00 51.62 200 VAL A C 1
ATOM 1595 O O . VAL A 1 200 ? -9.045 1.256 -14.516 1.00 51.62 200 VAL A O 1
ATOM 1598 N N . SER A 1 201 ? -10.111 2.569 -16.003 1.00 48.34 201 SER A N 1
ATOM 1599 C CA . SER A 1 201 ? -9.165 3.685 -15.958 1.00 48.34 201 SER A CA 1
ATOM 1600 C C . SER A 1 201 ? -9.242 4.356 -14.578 1.00 48.34 201 SER A C 1
ATOM 1602 O O . SER A 1 201 ? -10.013 5.285 -14.353 1.00 48.34 201 SER A O 1
ATOM 1604 N N . GLY A 1 202 ? -8.509 3.807 -13.613 1.00 51.09 202 GLY A N 1
ATOM 1605 C CA . GLY A 1 202 ? -8.459 4.254 -12.226 1.00 51.09 202 GLY A CA 1
ATOM 1606 C C . GLY A 1 202 ? -7.124 4.900 -11.868 1.00 51.09 202 GLY A C 1
ATOM 1607 O O . GLY A 1 202 ? -6.182 4.930 -12.662 1.00 51.09 202 GLY A O 1
ATOM 1608 N N . ALA A 1 203 ? -7.031 5.410 -10.638 1.00 56.56 203 ALA A N 1
ATOM 1609 C CA . ALA A 1 203 ? -5.760 5.873 -10.096 1.00 56.56 203 ALA A CA 1
ATOM 1610 C C . ALA A 1 203 ? -4.748 4.717 -10.097 1.00 56.56 203 ALA A C 1
ATOM 1612 O O . ALA A 1 203 ? -5.047 3.623 -9.618 1.00 56.56 203 ALA A O 1
ATOM 1613 N N . MET A 1 204 ? -3.558 4.958 -10.641 1.00 66.00 204 MET A N 1
ATOM 1614 C CA . MET A 1 204 ? -2.475 3.975 -10.637 1.00 66.00 204 MET A CA 1
ATOM 1615 C C . MET A 1 204 ? -2.071 3.627 -9.196 1.00 66.00 204 MET A C 1
ATOM 1617 O O . MET A 1 204 ? -2.039 4.511 -8.339 1.00 66.00 204 MET A O 1
ATOM 1621 N N . SER A 1 205 ? -1.757 2.355 -8.936 1.00 76.38 205 SER A N 1
ATOM 1622 C CA . SER A 1 205 ? -1.365 1.857 -7.608 1.00 76.38 205 SER A CA 1
ATOM 1623 C C . SER A 1 205 ? -0.010 1.137 -7.638 1.00 76.38 205 SER A C 1
ATOM 1625 O O . SER A 1 205 ? 0.598 0.958 -8.698 1.00 76.38 205 SER A O 1
ATOM 1627 N N . SER A 1 206 ? 0.479 0.741 -6.462 1.00 85.19 206 SER A N 1
ATOM 1628 C CA . SER A 1 206 ? 1.798 0.134 -6.248 1.00 85.19 206 SER A CA 1
ATOM 1629 C C . SER A 1 206 ? 2.038 -1.142 -7.061 1.00 85.19 206 SER A C 1
ATOM 1631 O O . SER A 1 206 ? 3.186 -1.442 -7.377 1.00 85.19 206 SER A O 1
ATOM 1633 N N . GLY A 1 207 ? 0.994 -1.856 -7.494 1.00 84.12 207 GLY A N 1
ATOM 1634 C CA . GLY A 1 207 ? 1.153 -3.088 -8.266 1.00 84.12 207 GLY A CA 1
ATOM 1635 C C . GLY A 1 207 ? 1.815 -2.905 -9.626 1.00 84.12 207 GLY A C 1
ATOM 1636 O O . GLY A 1 207 ? 2.383 -3.849 -10.164 1.00 84.12 207 GLY A O 1
ATOM 1637 N N . ARG A 1 208 ? 1.835 -1.683 -10.173 1.00 81.75 208 ARG A N 1
ATOM 1638 C CA . ARG A 1 208 ? 2.538 -1.398 -11.433 1.00 81.75 208 ARG A CA 1
ATOM 1639 C C . ARG A 1 208 ? 4.047 -1.615 -11.351 1.00 81.75 208 ARG A C 1
ATOM 1641 O O . ARG A 1 208 ? 4.670 -1.829 -12.385 1.00 81.75 208 ARG A O 1
ATOM 1648 N N . CYS A 1 209 ? 4.631 -1.618 -10.151 1.00 85.00 209 CYS A N 1
ATOM 1649 C CA . CYS A 1 209 ? 6.017 -2.038 -9.954 1.00 85.00 209 CYS A CA 1
ATOM 1650 C C . CYS A 1 209 ? 6.273 -3.431 -10.555 1.00 85.00 209 CYS A C 1
ATOM 1652 O O . CYS A 1 209 ? 7.322 -3.662 -11.150 1.00 85.00 209 CYS A O 1
ATOM 1654 N N . LEU A 1 210 ? 5.289 -4.327 -10.464 1.00 85.62 210 LEU A N 1
ATOM 1655 C CA . LEU A 1 210 ? 5.405 -5.727 -10.865 1.00 85.62 210 LEU A CA 1
ATOM 1656 C C . LEU A 1 210 ? 5.238 -5.951 -12.377 1.00 85.62 210 LEU A C 1
ATOM 1658 O O . LEU A 1 210 ? 5.551 -7.019 -12.886 1.00 85.62 210 LEU A O 1
ATOM 1662 N N . MET A 1 211 ? 4.853 -4.912 -13.127 1.00 80.12 211 MET A N 1
ATOM 1663 C CA . MET A 1 211 ? 4.905 -4.936 -14.596 1.00 80.12 211 MET A CA 1
ATOM 1664 C C . MET A 1 211 ? 6.349 -4.937 -15.124 1.00 80.12 211 MET A C 1
ATOM 1666 O O . MET A 1 211 ? 6.590 -5.284 -16.277 1.00 80.12 211 MET A O 1
ATOM 1670 N N . CYS A 1 212 ? 7.310 -4.533 -14.285 1.00 78.81 212 CYS A N 1
ATOM 1671 C CA . CYS A 1 212 ? 8.733 -4.491 -14.624 1.00 78.81 212 CYS A CA 1
ATOM 1672 C C . CYS A 1 212 ? 9.610 -5.324 -13.682 1.00 78.81 212 CYS A C 1
ATOM 1674 O O . CYS A 1 212 ? 10.745 -5.633 -14.041 1.00 78.81 212 CYS A O 1
ATOM 1676 N N . HIS A 1 213 ? 9.113 -5.675 -12.495 1.00 84.81 213 HIS A N 1
ATOM 1677 C CA . HIS A 1 213 ? 9.846 -6.428 -11.480 1.00 84.81 213 HIS A CA 1
ATOM 1678 C C . HIS A 1 213 ? 9.135 -7.742 -11.174 1.00 84.81 213 HIS A C 1
ATOM 1680 O O . HIS A 1 213 ? 8.006 -7.736 -10.690 1.00 84.81 213 HIS A O 1
ATOM 1686 N N . SER A 1 214 ? 9.800 -8.866 -11.436 1.00 85.69 214 SER A N 1
ATOM 1687 C CA . SER A 1 214 ? 9.234 -10.183 -11.155 1.00 85.69 214 SER A CA 1
ATOM 1688 C C . SER A 1 214 ? 9.143 -10.430 -9.650 1.00 85.69 214 SER A C 1
ATOM 1690 O O . SER A 1 214 ? 9.856 -9.824 -8.842 1.00 85.69 214 SER A O 1
ATOM 1692 N N . VAL A 1 215 ? 8.268 -11.356 -9.272 1.00 88.75 215 VAL A N 1
ATOM 1693 C CA . VAL A 1 215 ? 8.264 -11.937 -7.932 1.00 88.75 215 VAL A CA 1
ATOM 1694 C C . VAL A 1 215 ? 8.909 -13.305 -8.025 1.00 88.75 215 VAL A C 1
ATOM 1696 O O . VAL A 1 215 ? 8.427 -14.166 -8.756 1.00 88.75 215 VAL A O 1
ATOM 1699 N N . ASP A 1 216 ? 9.980 -13.505 -7.272 1.00 87.38 216 ASP A N 1
ATOM 1700 C CA . ASP A 1 216 ? 10.790 -14.711 -7.322 1.00 87.38 216 ASP A CA 1
ATOM 1701 C C . ASP A 1 216 ? 10.665 -15.491 -6.013 1.00 87.38 216 ASP A C 1
ATOM 1703 O O . ASP A 1 216 ? 10.589 -14.915 -4.925 1.00 87.38 216 ASP A O 1
ATOM 1707 N N . GLN A 1 217 ? 10.735 -16.815 -6.089 1.00 87.44 217 GLN A N 1
ATOM 1708 C CA . GLN A 1 217 ? 10.951 -17.659 -4.926 1.00 87.44 217 GLN A CA 1
ATOM 1709 C C . GLN A 1 217 ? 12.418 -17.569 -4.496 1.00 87.44 217 GLN A C 1
ATOM 1711 O O . GLN A 1 217 ? 13.346 -17.690 -5.297 1.00 87.44 217 GLN A O 1
ATOM 1716 N N . ASN A 1 218 ? 12.642 -17.363 -3.203 1.00 84.00 218 ASN A N 1
ATOM 1717 C CA . ASN A 1 218 ? 13.943 -17.515 -2.584 1.00 84.00 218 ASN A CA 1
ATOM 1718 C C . ASN A 1 218 ? 14.219 -19.020 -2.395 1.00 84.00 218 ASN A C 1
ATOM 1720 O O . ASN A 1 218 ? 13.523 -19.658 -1.603 1.00 84.00 218 ASN A O 1
ATOM 1724 N N . PRO A 1 219 ? 15.222 -19.600 -3.076 1.00 80.25 219 PRO A N 1
ATOM 1725 C CA . PRO A 1 219 ? 15.457 -21.041 -3.023 1.00 80.25 219 PRO A CA 1
ATOM 1726 C C . PRO A 1 219 ? 15.967 -21.521 -1.657 1.00 80.25 219 PRO A C 1
ATOM 1728 O O . PRO A 1 219 ? 15.819 -22.694 -1.334 1.00 80.25 219 PRO A O 1
ATOM 1731 N N . GLN A 1 220 ? 16.552 -20.639 -0.840 1.00 82.44 220 GLN A N 1
ATOM 1732 C CA . GLN A 1 220 ? 17.050 -20.986 0.492 1.00 82.44 220 GLN A CA 1
ATOM 1733 C C . GLN A 1 220 ? 15.950 -20.965 1.556 1.00 82.44 220 GLN A C 1
ATOM 1735 O O . GLN A 1 220 ? 15.983 -21.768 2.484 1.00 82.44 220 GLN A O 1
ATOM 1740 N N . THR A 1 221 ? 15.003 -20.030 1.462 1.00 85.38 221 THR A N 1
ATOM 1741 C CA . THR A 1 221 ? 13.981 -19.827 2.503 1.00 85.38 221 THR A CA 1
ATOM 1742 C C . THR A 1 221 ? 12.586 -20.289 2.095 1.00 85.38 221 THR A C 1
ATOM 1744 O O . THR A 1 221 ? 11.702 -20.345 2.945 1.00 85.38 221 THR A O 1
ATOM 1747 N N . GLY A 1 222 ? 12.352 -20.557 0.807 1.00 84.75 222 GLY A N 1
ATOM 1748 C CA . GLY A 1 222 ? 11.031 -20.856 0.243 1.00 84.75 222 GLY A CA 1
ATOM 1749 C C . GLY A 1 222 ? 10.072 -19.658 0.198 1.00 84.75 222 GLY A C 1
ATOM 1750 O O . GLY A 1 222 ? 8.977 -19.774 -0.354 1.00 84.75 222 GLY A O 1
ATOM 1751 N N . LYS A 1 223 ? 10.470 -18.505 0.751 1.00 87.94 223 LYS A N 1
ATOM 1752 C CA . LYS A 1 223 ? 9.687 -17.262 0.759 1.00 87.94 223 LYS A CA 1
ATOM 1753 C C . LYS A 1 223 ? 9.749 -16.564 -0.588 1.00 87.94 223 LYS A C 1
ATOM 1755 O O . LYS A 1 223 ? 10.726 -16.718 -1.319 1.00 87.94 223 LYS A O 1
ATOM 1760 N N . ALA A 1 224 ? 8.748 -15.756 -0.899 1.00 89.00 224 ALA A N 1
ATOM 1761 C CA . ALA A 1 224 ? 8.804 -14.909 -2.079 1.00 89.00 224 ALA A CA 1
ATOM 1762 C C . ALA A 1 224 ? 9.627 -13.626 -1.821 1.00 89.00 224 ALA A C 1
ATOM 1764 O O . ALA A 1 224 ? 9.838 -13.201 -0.683 1.00 89.00 224 ALA A O 1
ATOM 1765 N N . LYS A 1 225 ? 10.148 -13.024 -2.892 1.00 89.31 225 LYS A N 1
ATOM 1766 C CA . LYS A 1 225 ? 10.861 -11.737 -2.895 1.00 89.31 225 LYS A CA 1
ATOM 1767 C C . LYS A 1 225 ? 10.580 -11.002 -4.202 1.00 89.31 225 LYS A C 1
ATOM 1769 O O . LYS A 1 225 ? 10.432 -11.644 -5.237 1.00 89.31 225 LYS A O 1
ATOM 1774 N N . VAL A 1 226 ? 10.578 -9.672 -4.195 1.00 89.06 226 VAL A N 1
ATOM 1775 C CA . VAL A 1 226 ? 10.527 -8.913 -5.452 1.00 89.06 226 VAL A CA 1
ATOM 1776 C C . VAL A 1 226 ? 11.938 -8.767 -6.024 1.00 89.06 226 VAL A C 1
ATOM 1778 O O . VAL A 1 226 ? 12.886 -8.405 -5.319 1.00 89.06 226 VAL A O 1
ATOM 1781 N N . ASN A 1 227 ? 12.098 -9.049 -7.315 1.00 86.19 227 ASN A N 1
ATOM 1782 C CA . ASN A 1 227 ? 13.347 -8.842 -8.029 1.00 86.19 227 ASN A CA 1
ATOM 1783 C C . ASN A 1 227 ? 13.438 -7.407 -8.563 1.00 86.19 227 ASN A C 1
ATOM 1785 O O . ASN A 1 227 ? 13.007 -7.077 -9.667 1.00 86.19 227 ASN A O 1
ATOM 1789 N N . TRP A 1 228 ? 14.056 -6.539 -7.764 1.00 85.12 228 TRP A N 1
ATOM 1790 C CA . TRP A 1 228 ? 14.262 -5.132 -8.114 1.00 85.12 228 TRP A CA 1
ATOM 1791 C C . TRP A 1 228 ? 15.384 -4.882 -9.125 1.00 85.12 228 TRP A C 1
ATOM 1793 O O . TRP A 1 228 ? 15.607 -3.734 -9.511 1.00 85.12 228 TRP A O 1
ATOM 1803 N N . ARG A 1 229 ? 16.139 -5.911 -9.531 1.00 73.44 229 ARG A N 1
ATOM 1804 C CA . ARG A 1 229 ? 17.218 -5.728 -10.504 1.00 73.44 229 ARG A CA 1
ATOM 1805 C C . ARG A 1 229 ? 16.604 -5.539 -11.886 1.00 73.44 229 ARG A C 1
ATOM 1807 O O . ARG A 1 229 ? 15.983 -6.449 -12.419 1.00 73.44 229 ARG A O 1
ATOM 1814 N N . ALA A 1 230 ? 16.795 -4.356 -12.459 1.00 57.94 230 ALA A N 1
ATOM 1815 C CA . ALA A 1 230 ? 16.566 -4.158 -13.881 1.00 57.94 230 ALA A CA 1
ATOM 1816 C C . ALA A 1 230 ? 17.643 -4.895 -14.693 1.00 57.94 230 ALA A C 1
ATOM 1818 O O . ALA A 1 230 ? 18.753 -5.134 -14.203 1.00 57.94 230 ALA A O 1
ATOM 1819 N N . PHE A 1 231 ? 17.337 -5.198 -15.953 1.00 50.59 231 PHE A N 1
ATOM 1820 C CA . PHE A 1 231 ? 18.347 -5.623 -16.913 1.00 50.59 231 PHE A CA 1
ATOM 1821 C C . PHE A 1 231 ? 19.395 -4.518 -17.076 1.00 50.59 231 PHE A C 1
ATOM 1823 O O . PHE A 1 231 ? 19.107 -3.438 -17.587 1.00 50.59 231 PHE A O 1
ATOM 1830 N N . SER A 1 232 ? 20.608 -4.796 -16.611 1.00 48.66 232 SER A N 1
ATOM 1831 C CA . SER A 1 232 ? 21.784 -3.961 -16.822 1.00 48.66 232 SER A CA 1
ATOM 1832 C C . SER A 1 232 ? 22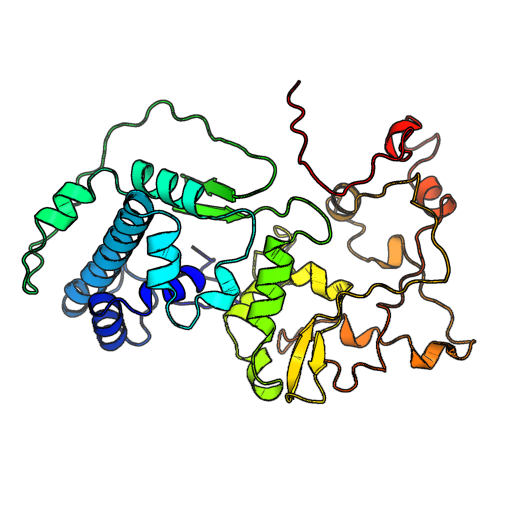.555 -4.559 -17.994 1.00 48.66 232 SER A C 1
ATOM 1834 O O . SER A 1 232 ? 23.308 -5.520 -17.837 1.00 48.66 232 SER A O 1
ATOM 1836 N N . GLY A 1 233 ? 22.312 -4.031 -19.195 1.00 43.00 233 GLY A N 1
ATOM 1837 C CA . GLY A 1 233 ? 23.305 -4.140 -20.258 1.00 43.00 233 GLY A CA 1
ATOM 1838 C C . GLY A 1 233 ? 24.550 -3.375 -19.806 1.00 43.00 233 GLY A C 1
ATOM 1839 O O . GLY A 1 233 ? 24.416 -2.293 -19.239 1.00 43.00 233 GLY A O 1
ATOM 1840 N N . GLN A 1 234 ? 25.730 -3.969 -19.986 1.00 38.97 234 GLN A N 1
ATOM 1841 C CA . GLN A 1 234 ? 27.030 -3.419 -19.585 1.00 38.97 234 GLN A CA 1
ATOM 1842 C C . GLN A 1 234 ? 27.138 -1.890 -19.755 1.00 38.97 234 GLN A C 1
ATOM 1844 O O . GLN A 1 234 ? 26.876 -1.362 -20.830 1.00 38.97 234 GLN A O 1
ATOM 1849 N N . GLU A 1 235 ? 27.583 -1.228 -18.681 1.00 44.09 235 GLU A N 1
ATOM 1850 C CA . GLU A 1 235 ? 28.086 0.154 -18.635 1.00 44.09 235 GLU A CA 1
ATOM 1851 C C . GLU A 1 235 ? 27.159 1.255 -19.179 1.00 44.09 235 GLU A C 1
ATOM 1853 O O . GLU A 1 235 ? 27.488 1.972 -20.122 1.00 44.09 235 GLU A O 1
ATOM 1858 N N . ALA A 1 236 ? 26.017 1.478 -18.528 1.00 46.28 236 ALA A N 1
ATOM 1859 C CA . ALA A 1 236 ? 25.314 2.747 -18.694 1.00 46.28 236 ALA A CA 1
ATOM 1860 C C . ALA A 1 236 ? 26.030 3.835 -17.874 1.00 46.28 236 ALA A C 1
ATOM 1862 O O . ALA A 1 236 ? 25.926 3.880 -16.647 1.00 46.28 236 ALA A O 1
ATOM 1863 N N . SER A 1 237 ? 26.769 4.705 -18.561 1.00 54.25 237 SER A N 1
ATOM 1864 C CA . SER A 1 237 ? 27.127 6.026 -18.047 1.00 54.25 237 SER A CA 1
ATOM 1865 C C . SER A 1 237 ? 25.869 6.762 -17.560 1.00 54.25 237 SER A C 1
ATOM 1867 O O . SER A 1 237 ? 24.779 6.549 -18.094 1.00 54.25 237 SER A O 1
ATOM 1869 N N . GLU A 1 238 ? 26.007 7.599 -16.523 1.00 57.59 238 GLU A N 1
ATOM 1870 C CA . GLU A 1 238 ? 24.896 8.356 -15.922 1.00 57.59 238 GLU A CA 1
ATOM 1871 C C . GLU A 1 238 ? 24.027 9.016 -17.013 1.00 57.59 238 GLU A C 1
ATOM 1873 O O . GLU A 1 238 ? 24.534 9.831 -17.796 1.00 57.59 238 GLU A O 1
ATOM 1878 N N . PRO A 1 239 ? 22.733 8.663 -17.124 1.00 61.78 239 PRO A N 1
ATOM 1879 C CA . PRO A 1 239 ? 21.926 9.092 -18.251 1.00 61.78 239 PRO A CA 1
ATOM 1880 C C . PRO A 1 239 ? 21.655 10.600 -18.171 1.00 61.78 239 PRO A C 1
ATOM 1882 O O . PRO A 1 239 ? 20.903 11.084 -17.332 1.00 61.78 239 PRO A O 1
ATOM 1885 N N . LEU A 1 240 ? 22.214 11.357 -19.121 1.00 73.94 240 LEU A N 1
ATOM 1886 C CA . LEU A 1 240 ? 21.929 12.787 -19.347 1.00 73.94 240 LEU A CA 1
ATOM 1887 C C . LEU A 1 240 ? 20.520 13.044 -19.910 1.00 73.94 240 LEU A C 1
ATOM 1889 O O . LEU A 1 240 ? 20.168 14.176 -20.245 1.00 73.94 240 LEU A O 1
ATOM 1893 N N . THR A 1 241 ? 19.728 11.985 -20.055 1.00 74.81 241 THR A N 1
ATOM 1894 C CA . THR A 1 241 ? 18.354 12.016 -20.543 1.00 74.81 241 THR A CA 1
ATOM 1895 C C . THR A 1 241 ? 17.440 11.436 -19.482 1.00 74.81 241 THR A C 1
ATOM 1897 O O . THR A 1 241 ? 17.751 10.412 -18.880 1.00 74.81 241 THR A O 1
ATOM 1900 N N . HIS A 1 242 ? 16.309 12.092 -19.252 1.00 76.69 242 HIS A N 1
ATOM 1901 C CA . HIS A 1 242 ? 15.279 11.612 -18.350 1.00 76.69 242 HIS A CA 1
ATOM 1902 C C . HIS A 1 242 ? 13.985 11.371 -19.122 1.00 76.69 242 HIS A C 1
ATOM 1904 O O . HIS A 1 242 ? 13.639 12.091 -20.058 1.00 76.69 242 HIS A O 1
ATOM 1910 N N . PHE A 1 243 ? 13.255 10.344 -18.704 1.00 77.94 243 PHE A N 1
ATOM 1911 C CA . PHE A 1 243 ? 11.953 9.996 -19.247 1.00 77.94 243 PHE A CA 1
ATOM 1912 C C . PHE A 1 243 ? 10.969 9.783 -18.096 1.00 77.94 243 PHE A C 1
ATOM 1914 O O . PHE A 1 243 ? 11.288 9.113 -17.114 1.00 77.94 243 PHE A O 1
ATOM 1921 N N . SER A 1 244 ? 9.762 10.341 -18.216 1.00 76.25 244 SER A N 1
ATOM 1922 C CA . SER A 1 244 ? 8.687 10.158 -17.238 1.00 76.25 244 SER A CA 1
ATOM 1923 C C . SER A 1 244 ? 7.512 9.434 -17.876 1.00 76.25 244 SER A C 1
ATOM 1925 O O . SER A 1 244 ? 6.890 9.944 -18.804 1.00 76.25 244 SER A O 1
ATOM 1927 N N . HIS A 1 245 ? 7.157 8.264 -17.347 1.00 76.69 245 HIS A N 1
ATOM 1928 C CA . HIS A 1 245 ? 6.003 7.494 -17.818 1.00 76.69 245 HIS A CA 1
ATOM 1929 C C . HIS A 1 245 ? 4.662 8.192 -17.530 1.00 76.69 245 HIS A C 1
ATOM 1931 O O . HIS A 1 245 ? 3.699 7.988 -18.259 1.00 76.69 245 HIS A O 1
ATOM 1937 N N . SER A 1 246 ? 4.586 9.029 -16.489 1.00 71.44 246 SER A N 1
ATOM 1938 C CA . SER A 1 246 ? 3.333 9.632 -16.006 1.00 71.44 246 SER A CA 1
ATOM 1939 C C . SER A 1 246 ? 2.519 10.357 -17.096 1.00 71.44 246 SER A C 1
ATOM 1941 O O . SER A 1 246 ? 1.381 9.947 -17.338 1.00 71.44 246 SER A O 1
ATOM 1943 N N . PRO A 1 247 ? 3.054 11.366 -17.819 1.00 73.75 247 PRO A N 1
ATOM 1944 C CA . PRO A 1 247 ? 2.293 12.039 -18.875 1.00 73.75 247 PRO A CA 1
ATOM 1945 C C . PRO A 1 247 ? 1.924 11.097 -20.030 1.00 73.75 247 PRO A C 1
ATOM 1947 O O . PRO A 1 247 ? 0.829 11.200 -20.575 1.00 73.75 247 PRO A O 1
ATOM 1950 N N . HIS A 1 248 ? 2.791 10.139 -20.358 1.00 75.38 248 HIS A N 1
ATOM 1951 C CA . HIS A 1 248 ? 2.605 9.227 -21.488 1.00 75.38 248 HIS A CA 1
ATOM 1952 C C . HIS A 1 248 ? 1.539 8.152 -21.225 1.00 75.38 248 HIS A C 1
ATOM 1954 O O . HIS A 1 248 ? 0.802 7.779 -22.131 1.00 75.38 248 HIS A O 1
ATOM 1960 N N . LEU A 1 249 ? 1.407 7.690 -19.978 1.00 70.56 249 LEU A N 1
ATOM 1961 C CA . LEU A 1 249 ? 0.418 6.679 -19.583 1.00 70.56 249 LEU A CA 1
ATOM 1962 C C . LEU A 1 249 ? -0.945 7.276 -19.200 1.00 70.56 249 LEU A C 1
ATOM 1964 O O . LEU A 1 249 ? -1.949 6.565 -19.195 1.00 70.56 249 LEU A O 1
ATOM 1968 N N . SER A 1 250 ? -0.997 8.569 -18.866 1.00 63.19 250 SER A N 1
ATOM 1969 C CA . SER A 1 250 ? -2.237 9.260 -18.472 1.00 63.19 250 SER A CA 1
ATOM 1970 C C . SER A 1 250 ? -3.127 9.616 -19.668 1.00 63.19 250 SER A C 1
ATOM 1972 O O . SER A 1 250 ? -4.342 9.732 -19.526 1.00 63.19 250 SER A O 1
ATOM 1974 N N . MET A 1 251 ? -2.544 9.760 -20.861 1.00 57.19 251 MET A N 1
ATOM 1975 C CA . MET A 1 251 ? -3.251 10.118 -22.094 1.00 57.19 251 MET A CA 1
ATOM 1976 C C . MET A 1 251 ? -3.862 8.888 -22.787 1.00 57.19 251 MET A C 1
ATOM 1978 O O . MET A 1 251 ? -3.499 8.579 -23.912 1.00 57.19 251 MET A O 1
ATOM 1982 N N . GLY A 1 252 ? -4.758 8.175 -22.089 1.00 46.38 252 GLY A N 1
ATOM 1983 C CA . GLY A 1 252 ? -5.902 7.372 -22.581 1.00 46.38 252 GLY A CA 1
ATOM 1984 C C . GLY A 1 252 ? -5.785 6.335 -23.719 1.00 46.38 252 GLY A C 1
ATOM 1985 O O . GLY A 1 252 ? -6.699 5.530 -23.854 1.00 46.38 252 GLY A O 1
ATOM 1986 N N . GLN A 1 253 ? -4.728 6.304 -24.532 1.00 44.59 253 GLN A N 1
ATOM 1987 C CA . GLN A 1 253 ? -4.623 5.483 -25.748 1.00 44.59 253 GLN A CA 1
ATOM 1988 C C . GLN A 1 253 ? -3.325 4.660 -25.826 1.00 44.59 253 GLN A C 1
ATOM 1990 O O . GLN A 1 253 ? -3.292 3.655 -26.529 1.00 44.59 253 GLN A O 1
ATOM 1995 N N . LEU A 1 254 ? -2.287 5.003 -25.052 1.00 50.16 254 LEU A N 1
ATOM 1996 C CA . LEU A 1 254 ? -0.996 4.293 -25.011 1.00 50.16 254 LEU A CA 1
ATOM 1997 C C . LEU A 1 254 ? -0.868 3.380 -23.776 1.00 50.16 254 LEU A C 1
ATOM 1999 O O . LEU A 1 254 ? 0.187 3.293 -23.157 1.00 50.16 254 LEU A O 1
ATOM 2003 N N . GLN A 1 255 ? -1.948 2.693 -23.380 1.00 52.91 255 GLN A N 1
ATOM 2004 C CA . GLN A 1 255 ? -1.933 1.772 -22.222 1.00 52.91 255 GLN A CA 1
ATOM 2005 C C . GLN A 1 255 ? -1.067 0.518 -22.446 1.00 52.91 255 GLN A C 1
ATOM 2007 O O . GLN A 1 255 ? -0.879 -0.276 -21.529 1.00 52.91 255 GLN A O 1
ATOM 2012 N N . LYS A 1 256 ? -0.553 0.334 -23.663 1.00 65.62 256 LYS A N 1
ATOM 2013 C CA . LYS A 1 256 ? 0.280 -0.796 -24.059 1.00 65.62 256 LYS A CA 1
ATOM 2014 C C . LYS A 1 256 ? 1.738 -0.362 -24.049 1.00 65.62 256 LYS A C 1
ATOM 2016 O O . LYS A 1 256 ? 2.111 0.509 -24.839 1.00 65.62 256 LYS A O 1
ATOM 2021 N N . CYS A 1 257 ? 2.547 -0.949 -23.169 1.00 72.94 257 CYS A N 1
ATOM 2022 C CA . CYS A 1 257 ? 3.996 -0.724 -23.089 1.00 72.94 257 CYS A CA 1
ATOM 2023 C C . CYS A 1 257 ? 4.670 -0.913 -24.461 1.00 72.94 257 CYS A C 1
ATOM 2025 O O . CYS A 1 257 ? 5.623 -0.212 -24.796 1.00 72.94 257 CYS A O 1
ATOM 2027 N N . GLU A 1 258 ? 4.094 -1.793 -25.279 1.00 74.19 258 GLU A N 1
ATOM 2028 C CA . GLU A 1 258 ? 4.451 -2.111 -26.661 1.00 74.19 258 GLU A CA 1
ATOM 2029 C C . GLU A 1 258 ? 4.386 -0.917 -27.620 1.00 74.19 258 GLU A C 1
ATOM 2031 O O . GLU A 1 258 ? 4.971 -0.951 -28.699 1.00 74.19 258 GLU A O 1
ATOM 2036 N N . SER A 1 259 ? 3.683 0.152 -27.236 1.00 76.88 259 SER A N 1
ATOM 2037 C CA . SER A 1 259 ? 3.599 1.375 -28.041 1.00 76.88 259 SER A CA 1
ATOM 2038 C C . SER A 1 259 ? 4.921 2.146 -28.056 1.00 76.88 259 SER A C 1
ATOM 2040 O O . SER A 1 259 ? 5.188 2.870 -29.009 1.00 76.88 259 SER A O 1
ATOM 2042 N N . CYS A 1 260 ? 5.743 1.992 -27.010 1.00 75.69 260 CYS A N 1
ATOM 2043 C CA . CYS A 1 260 ? 7.045 2.655 -26.882 1.00 75.69 260 CYS A CA 1
ATOM 2044 C C . CYS A 1 260 ? 8.210 1.660 -26.814 1.00 75.69 260 CYS A C 1
ATOM 2046 O O . CYS A 1 260 ? 9.327 1.986 -27.213 1.00 75.69 260 CYS A O 1
ATOM 2048 N N . HIS A 1 261 ? 7.969 0.452 -26.306 1.00 77.44 261 HIS A N 1
ATOM 2049 C CA . HIS A 1 261 ? 8.981 -0.583 -26.176 1.00 77.44 261 HIS A CA 1
ATOM 2050 C C . HIS A 1 261 ? 8.767 -1.684 -27.209 1.00 77.44 261 HIS A C 1
ATOM 2052 O O . HIS A 1 261 ? 7.700 -2.281 -27.292 1.00 77.44 261 HIS A O 1
ATOM 2058 N N . SER A 1 262 ? 9.814 -2.015 -27.959 1.00 73.06 262 SER A N 1
ATOM 2059 C CA . SER A 1 262 ? 9.846 -3.257 -28.731 1.00 73.06 262 SER A CA 1
ATOM 2060 C C . SER A 1 262 ? 10.377 -4.399 -27.866 1.00 73.06 262 SER A C 1
ATOM 2062 O O . SER A 1 262 ? 11.267 -4.195 -27.034 1.00 73.06 262 SER A O 1
ATOM 2064 N N . PHE A 1 263 ? 9.877 -5.607 -28.108 1.00 66.81 263 PHE A N 1
ATOM 2065 C CA . PHE A 1 263 ? 10.468 -6.822 -27.560 1.00 66.81 263 PHE A CA 1
ATOM 2066 C C . PHE A 1 263 ? 11.697 -7.231 -28.384 1.00 66.81 263 PHE A C 1
ATOM 2068 O O . PHE A 1 263 ? 11.780 -6.975 -29.587 1.00 66.81 263 PHE A O 1
ATOM 2075 N N . GLU A 1 264 ? 12.676 -7.853 -27.740 1.00 59.75 264 GLU A N 1
ATOM 2076 C CA . GLU A 1 264 ? 13.834 -8.445 -28.399 1.00 59.75 264 GLU A CA 1
ATOM 2077 C C . GLU A 1 264 ? 13.388 -9.622 -29.279 1.00 59.75 264 GLU A C 1
ATOM 2079 O O . GLU A 1 264 ? 12.605 -10.463 -28.826 1.00 59.75 264 GLU A O 1
ATOM 2084 N N . PRO A 1 265 ? 13.843 -9.692 -30.545 1.00 53.56 265 PRO A N 1
ATOM 2085 C CA . PRO A 1 265 ? 13.539 -10.820 -31.409 1.00 53.56 265 PRO A CA 1
ATOM 2086 C C . PRO A 1 265 ? 14.035 -12.128 -30.791 1.00 53.56 265 PRO A C 1
ATOM 2088 O O . PRO A 1 265 ? 15.116 -12.193 -30.212 1.00 53.56 265 PRO A O 1
ATOM 2091 N N . GLN A 1 266 ? 13.260 -13.190 -30.993 1.00 52.34 266 GLN A N 1
ATOM 2092 C CA . GLN A 1 266 ? 13.476 -14.544 -30.474 1.00 52.34 266 GLN A CA 1
ATOM 2093 C C . GLN A 1 266 ? 14.792 -15.245 -30.902 1.00 52.34 266 GLN A C 1
ATOM 2095 O O . GLN A 1 266 ? 14.965 -16.422 -30.584 1.00 52.34 266 GLN A O 1
ATOM 2100 N N . GLU A 1 267 ? 15.698 -14.594 -31.633 1.00 45.84 267 GLU A N 1
ATOM 2101 C CA . GLU A 1 267 ? 16.719 -15.280 -32.444 1.00 45.84 267 GLU A CA 1
ATOM 2102 C C . GLU A 1 267 ? 18.148 -15.314 -31.889 1.00 45.84 267 GLU A C 1
ATOM 2104 O O . GLU A 1 267 ? 19.017 -15.937 -32.491 1.00 45.84 267 GLU A O 1
ATOM 2109 N N . THR A 1 268 ? 18.426 -14.758 -30.716 1.00 46.38 268 THR A N 1
ATOM 2110 C CA . THR A 1 268 ? 19.713 -15.001 -30.038 1.00 46.38 268 THR A CA 1
ATOM 2111 C C . THR A 1 268 ? 19.467 -15.746 -28.730 1.00 46.38 268 THR A C 1
ATOM 2113 O O . THR A 1 268 ? 18.351 -15.733 -28.214 1.00 46.38 268 THR A O 1
ATOM 2116 N N . GLY A 1 269 ? 20.474 -16.440 -28.183 1.00 48.41 269 GLY A N 1
ATOM 2117 C CA . GLY A 1 269 ? 20.392 -17.292 -26.974 1.00 48.41 269 GLY A CA 1
ATOM 2118 C C . GLY A 1 269 ? 19.841 -16.637 -25.687 1.00 48.41 269 GLY A C 1
ATOM 2119 O O . GLY A 1 269 ? 19.858 -17.247 -24.624 1.00 48.41 269 GLY A O 1
ATOM 2120 N N . LEU A 1 270 ? 19.314 -15.418 -25.789 1.00 49.81 270 LEU A N 1
ATOM 2121 C CA . LEU A 1 270 ? 18.562 -14.640 -24.815 1.00 49.81 270 LEU A CA 1
ATOM 2122 C C . LEU A 1 270 ? 17.145 -15.180 -24.536 1.00 49.81 270 LEU A C 1
ATOM 2124 O O . LEU A 1 270 ? 16.538 -14.734 -23.569 1.00 49.81 270 LEU A O 1
ATOM 2128 N N . LYS A 1 271 ? 16.617 -16.177 -25.272 1.00 46.78 271 LYS A N 1
ATOM 2129 C CA . LYS A 1 271 ? 15.351 -16.866 -24.900 1.00 46.78 271 LYS A CA 1
ATOM 2130 C C . LYS A 1 271 ? 15.340 -17.389 -23.454 1.00 46.78 271 LYS A C 1
ATOM 2132 O O . LYS A 1 271 ? 14.273 -17.541 -22.871 1.00 46.78 271 LYS A O 1
ATOM 2137 N N . ALA A 1 272 ? 16.513 -17.649 -22.872 1.00 49.84 272 ALA A N 1
ATOM 2138 C CA . ALA A 1 272 ? 16.653 -18.056 -21.475 1.00 49.84 272 ALA A CA 1
ATOM 2139 C C . ALA A 1 272 ? 16.439 -16.913 -20.457 1.00 49.84 272 ALA A C 1
ATOM 2141 O O . ALA A 1 272 ? 16.222 -17.196 -19.287 1.00 49.84 272 ALA A O 1
ATOM 2142 N N . ILE A 1 273 ? 16.501 -15.645 -20.882 1.00 53.91 273 ILE A N 1
ATOM 2143 C CA . ILE A 1 273 ? 16.456 -14.449 -20.014 1.00 53.91 273 ILE A CA 1
ATOM 2144 C C . ILE A 1 273 ? 15.079 -13.760 -20.051 1.00 53.91 273 ILE A C 1
ATOM 2146 O O . ILE A 1 273 ? 14.723 -13.017 -19.135 1.00 53.91 273 ILE A O 1
ATOM 2150 N N . TRP A 1 274 ? 14.309 -14.008 -21.112 1.00 58.75 274 TRP A N 1
ATOM 2151 C CA . TRP A 1 274 ? 13.051 -13.334 -21.418 1.00 58.75 274 TRP A CA 1
ATOM 2152 C C . TRP A 1 274 ? 11.859 -14.203 -21.025 1.00 58.75 274 TRP A C 1
ATOM 2154 O O . TRP A 1 274 ? 11.609 -15.239 -21.642 1.00 58.75 274 TRP A O 1
ATOM 2164 N N . LYS A 1 275 ? 11.132 -13.771 -19.993 1.00 71.25 275 LYS A N 1
ATOM 2165 C CA . LYS A 1 275 ? 10.007 -14.506 -19.401 1.00 71.25 275 LYS A CA 1
ATOM 2166 C C . LYS A 1 275 ? 8.852 -13.558 -19.088 1.00 71.25 275 LYS A C 1
ATOM 2168 O O . LYS A 1 275 ? 8.570 -13.256 -17.928 1.00 71.25 275 LYS A O 1
ATOM 2173 N N . SER A 1 276 ? 8.229 -13.023 -20.142 1.00 69.62 276 SER A N 1
ATOM 2174 C CA . SER A 1 276 ? 7.147 -12.031 -20.044 1.00 69.62 276 SER A CA 1
ATOM 2175 C C . SER A 1 276 ? 5.970 -12.515 -19.193 1.00 69.62 276 SER A C 1
ATOM 2177 O O . SER A 1 276 ? 5.284 -11.703 -18.582 1.00 69.62 276 SER A O 1
ATOM 2179 N N . GLU A 1 277 ? 5.759 -13.830 -19.108 1.00 75.69 277 GLU A N 1
ATOM 2180 C CA . GLU A 1 277 ? 4.742 -14.456 -18.266 1.00 75.69 277 GLU A CA 1
ATOM 2181 C C . GLU A 1 277 ? 4.843 -14.053 -16.786 1.00 75.69 277 GLU A C 1
ATOM 2183 O O . GLU A 1 277 ? 3.810 -13.937 -16.137 1.00 75.69 277 GLU A O 1
ATOM 2188 N N . TYR A 1 278 ? 6.042 -13.753 -16.268 1.00 78.69 278 TYR A N 1
ATOM 2189 C CA . TYR A 1 278 ? 6.249 -13.319 -14.876 1.00 78.69 278 TYR A CA 1
ATOM 2190 C C . TYR A 1 278 ? 5.841 -11.866 -14.600 1.00 78.69 278 TYR A C 1
ATOM 2192 O O . TYR A 1 278 ? 5.813 -11.441 -13.447 1.00 78.69 278 TYR A O 1
ATOM 2200 N N . PHE A 1 279 ? 5.516 -11.104 -15.644 1.00 77.81 279 PHE A N 1
ATOM 2201 C CA . PHE A 1 279 ? 5.109 -9.697 -15.566 1.00 77.81 279 PHE A CA 1
ATOM 2202 C C . PHE A 1 279 ? 3.632 -9.517 -15.929 1.00 77.81 279 PHE A C 1
ATOM 2204 O O . PHE A 1 279 ? 3.164 -8.399 -16.151 1.00 77.81 279 PHE A O 1
ATOM 2211 N N . ILE A 1 280 ? 2.897 -10.629 -15.996 1.00 74.31 280 ILE A N 1
ATOM 2212 C CA . ILE A 1 280 ? 1.464 -10.667 -16.246 1.00 74.31 280 ILE A CA 1
ATOM 2213 C C . ILE A 1 280 ? 0.769 -11.101 -14.958 1.00 74.31 280 ILE A C 1
ATOM 2215 O O . ILE A 1 280 ? 1.198 -12.019 -14.253 1.00 74.31 280 ILE A O 1
ATOM 2219 N N . ARG A 1 281 ? -0.335 -10.423 -14.661 1.00 77.69 281 ARG A N 1
ATOM 2220 C CA . ARG A 1 281 ? -1.263 -10.812 -13.610 1.00 77.69 281 ARG A CA 1
ATOM 2221 C C . ARG A 1 281 ? -2.359 -11.665 -14.233 1.00 77.69 281 ARG A C 1
ATOM 2223 O O . ARG A 1 281 ? -2.957 -11.274 -15.232 1.00 77.69 281 ARG A O 1
ATOM 2230 N N . ASP A 1 282 ? -2.588 -12.850 -13.684 1.00 73.94 282 ASP A N 1
ATOM 2231 C CA . ASP A 1 282 ? -3.642 -13.733 -14.166 1.00 73.94 282 ASP A CA 1
ATOM 2232 C C . ASP A 1 282 ? -5.009 -13.095 -13.895 1.00 73.94 282 ASP A C 1
ATOM 2234 O O . ASP A 1 282 ? -5.369 -12.849 -12.747 1.00 73.94 282 ASP A O 1
ATOM 2238 N N . ALA A 1 283 ? -5.787 -12.842 -14.947 1.00 67.56 283 ALA A N 1
ATOM 2239 C CA . ALA A 1 283 ? -7.048 -12.106 -14.843 1.00 67.56 283 ALA A CA 1
ATOM 2240 C C . ALA A 1 283 ? -8.128 -12.845 -14.025 1.00 67.56 283 ALA A C 1
ATOM 2242 O O . ALA A 1 283 ? -9.066 -12.220 -13.535 1.00 67.56 283 ALA A O 1
ATOM 2243 N N . LYS A 1 284 ? -8.024 -14.176 -13.874 1.00 69.94 284 LYS A N 1
ATOM 2244 C CA . LYS A 1 284 ? -9.024 -14.991 -13.156 1.00 69.94 284 LYS A CA 1
ATOM 2245 C C . LYS A 1 284 ? -8.745 -15.075 -11.660 1.00 69.94 284 LYS A C 1
ATOM 2247 O O . LYS A 1 284 ? -9.646 -14.886 -10.851 1.00 69.94 284 LYS A O 1
ATOM 2252 N N . SER A 1 285 ? -7.511 -15.405 -11.301 1.00 68.81 285 SER A N 1
ATOM 2253 C CA . SER A 1 285 ? -7.048 -15.537 -9.918 1.00 68.81 285 SER A CA 1
ATOM 2254 C C . SER A 1 285 ? -6.556 -14.221 -9.334 1.00 68.81 285 SER A C 1
ATOM 2256 O O . SER A 1 285 ? -6.399 -14.120 -8.119 1.00 68.81 285 SER A O 1
ATOM 2258 N N . LEU A 1 286 ? -6.316 -13.215 -10.183 1.00 71.31 286 LEU A N 1
ATOM 2259 C CA . LEU A 1 286 ? -5.787 -11.907 -9.808 1.00 71.31 286 LEU A CA 1
ATOM 2260 C C . LEU A 1 286 ? -4.430 -12.016 -9.093 1.00 71.31 286 LEU A C 1
ATOM 2262 O O . LEU A 1 286 ? -4.049 -11.152 -8.295 1.00 71.31 286 LEU A O 1
ATOM 2266 N N . ALA A 1 287 ? -3.695 -13.087 -9.392 1.00 77.06 287 ALA A N 1
ATOM 2267 C CA . ALA A 1 287 ? -2.375 -13.374 -8.863 1.00 77.06 287 ALA A CA 1
ATOM 2268 C C . ALA A 1 287 ? -1.308 -13.084 -9.921 1.00 77.06 287 ALA A C 1
ATOM 2270 O O . ALA A 1 287 ? -1.492 -13.340 -11.110 1.00 77.06 287 ALA A O 1
ATOM 2271 N N . TRP A 1 288 ? -0.173 -12.549 -9.482 1.00 82.31 288 TRP A N 1
ATOM 2272 C CA . TRP A 1 288 ? 1.016 -12.455 -10.325 1.00 82.31 288 TRP A CA 1
ATOM 2273 C C . TRP A 1 288 ? 1.616 -13.842 -10.519 1.00 82.31 288 TRP A C 1
ATOM 2275 O O . TRP A 1 288 ? 1.642 -14.641 -9.578 1.00 82.31 288 TRP A O 1
ATOM 2285 N N . VAL A 1 289 ? 2.113 -14.129 -11.721 1.00 81.94 289 VAL A N 1
ATOM 2286 C CA . VAL A 1 289 ? 2.869 -15.363 -11.946 1.00 81.94 289 VAL A CA 1
ATOM 2287 C C . VAL A 1 289 ? 4.191 -15.254 -11.191 1.00 81.94 289 VAL A C 1
ATOM 2289 O O . VAL A 1 289 ? 4.993 -14.357 -11.441 1.00 81.94 289 VAL A O 1
ATOM 2292 N N . ILE A 1 290 ? 4.414 -16.169 -10.251 1.00 80.81 290 ILE A N 1
ATOM 2293 C CA . ILE A 1 290 ? 5.615 -16.160 -9.417 1.00 80.81 290 ILE A CA 1
ATOM 2294 C C . ILE A 1 290 ? 6.690 -17.047 -10.047 1.00 80.81 290 ILE A C 1
ATOM 2296 O O . ILE A 1 290 ? 6.451 -18.222 -10.346 1.00 80.81 290 ILE A O 1
ATOM 2300 N N . ASN A 1 291 ? 7.892 -16.500 -10.206 1.00 83.38 291 ASN A N 1
ATOM 2301 C CA . ASN A 1 291 ? 9.037 -17.222 -10.728 1.00 83.38 291 ASN A CA 1
ATOM 2302 C C . ASN A 1 291 ? 9.642 -18.143 -9.656 1.00 83.38 291 ASN A C 1
ATOM 2304 O O . ASN A 1 291 ? 10.181 -17.686 -8.650 1.00 83.38 291 ASN A O 1
ATOM 2308 N N . ARG A 1 292 ? 9.598 -19.458 -9.880 1.00 80.62 292 ARG A N 1
ATOM 2309 C CA . ARG A 1 292 ? 10.172 -20.459 -8.960 1.00 80.62 292 ARG A CA 1
ATOM 2310 C C . ARG A 1 292 ? 11.690 -20.605 -9.081 1.00 80.62 292 ARG A C 1
ATOM 2312 O O . ARG A 1 292 ? 12.321 -21.145 -8.178 1.00 80.62 292 ARG A O 1
ATOM 2319 N N . ASN A 1 293 ? 12.284 -20.117 -10.166 1.00 74.56 293 ASN A N 1
ATOM 2320 C CA . ASN A 1 293 ? 13.721 -20.148 -10.387 1.00 74.56 293 ASN A CA 1
ATOM 2321 C C . ASN A 1 293 ? 14.254 -18.726 -10.592 1.00 74.56 293 ASN A C 1
ATOM 2323 O O . ASN A 1 293 ? 14.288 -18.208 -11.706 1.00 74.56 293 ASN A O 1
ATOM 2327 N N . SER A 1 294 ? 14.743 -18.100 -9.519 1.00 66.12 294 SER A N 1
ATOM 2328 C CA . SER A 1 294 ? 15.230 -16.710 -9.547 1.00 66.12 294 SER A CA 1
ATOM 2329 C C . SER A 1 294 ? 16.438 -16.458 -10.470 1.00 66.12 294 SER A C 1
ATOM 2331 O O . SER A 1 294 ? 16.927 -15.335 -10.530 1.00 66.12 294 SER A O 1
ATOM 2333 N N . GLN A 1 295 ? 16.988 -17.491 -11.119 1.00 65.25 295 GLN A N 1
ATOM 2334 C CA . GLN A 1 295 ? 18.038 -17.371 -12.139 1.00 65.25 295 GLN A CA 1
ATOM 2335 C C . GLN A 1 295 ? 17.466 -17.256 -13.568 1.00 65.25 295 GLN A C 1
ATOM 2337 O O . GLN A 1 295 ? 18.213 -16.953 -14.492 1.00 65.25 295 GLN A O 1
ATOM 2342 N N . GLU A 1 296 ? 16.162 -17.494 -13.762 1.00 62.03 296 GLU A N 1
ATOM 2343 C CA . GLU A 1 296 ? 15.497 -17.535 -15.079 1.00 62.03 296 GLU A CA 1
ATOM 2344 C C . GLU A 1 296 ? 14.883 -16.204 -15.533 1.00 62.03 296 GLU A C 1
ATOM 2346 O O . GLU A 1 296 ? 14.456 -16.096 -16.680 1.00 62.03 296 GLU A O 1
ATOM 2351 N N . SER A 1 297 ? 14.809 -15.181 -14.676 1.00 59.09 297 SER A N 1
ATOM 2352 C CA . SER A 1 297 ? 14.193 -13.900 -15.041 1.00 59.09 297 SER A CA 1
ATOM 2353 C C . SER A 1 297 ? 15.045 -12.715 -14.607 1.00 59.09 297 SER A C 1
ATOM 2355 O O . SER A 1 297 ? 15.120 -12.381 -13.424 1.00 59.09 297 SER A O 1
ATOM 2357 N N . CYS A 1 298 ? 15.659 -12.045 -15.582 1.00 56.72 298 CYS A N 1
ATOM 2358 C CA . CYS A 1 298 ? 16.439 -10.825 -15.348 1.00 56.72 298 CYS A CA 1
ATOM 2359 C C . CYS A 1 298 ? 15.857 -9.595 -16.059 1.00 56.72 298 CYS A C 1
ATOM 2361 O O . CYS A 1 298 ? 16.375 -8.494 -15.879 1.00 56.72 298 CYS A O 1
ATOM 2363 N N . SER A 1 299 ? 14.816 -9.752 -16.886 1.00 60.44 299 SER A N 1
ATOM 2364 C CA . SER A 1 299 ? 14.170 -8.629 -17.568 1.00 60.44 299 SER A CA 1
ATOM 2365 C C . SER A 1 299 ? 12.708 -8.922 -17.914 1.00 60.44 299 SER A C 1
ATOM 2367 O O . SER A 1 299 ? 12.333 -10.067 -18.168 1.00 60.44 299 SER A O 1
ATOM 2369 N N . SER A 1 300 ? 11.900 -7.860 -17.974 1.00 64.50 300 SER A N 1
ATOM 2370 C CA . SER A 1 300 ? 10.544 -7.863 -18.545 1.00 64.50 300 SER A CA 1
ATOM 2371 C C . SER A 1 300 ? 10.521 -8.023 -20.059 1.00 64.50 300 SER A C 1
ATOM 2373 O O . SER A 1 300 ? 9.460 -8.160 -20.663 1.00 64.50 300 SER A O 1
ATOM 2375 N N . GLY A 1 301 ? 11.693 -7.996 -20.684 1.00 61.97 301 GLY A N 1
ATOM 2376 C CA . GLY A 1 301 ? 11.798 -8.011 -22.118 1.00 61.97 301 GLY A CA 1
ATOM 2377 C C . GLY A 1 301 ? 11.485 -6.670 -22.792 1.00 61.97 301 GLY A C 1
ATOM 2378 O O . GLY A 1 301 ? 11.105 -6.607 -23.957 1.00 61.97 301 GLY A O 1
ATOM 2379 N N . PHE A 1 302 ? 11.626 -5.549 -22.102 1.00 68.94 302 PHE A N 1
ATOM 2380 C CA . PHE A 1 302 ? 11.523 -4.260 -22.779 1.00 68.94 302 PHE A CA 1
ATOM 2381 C C . PHE A 1 302 ? 12.904 -3.764 -23.187 1.00 68.94 302 PHE A C 1
ATOM 2383 O O . PHE A 1 302 ? 13.797 -3.614 -22.352 1.00 68.94 302 PHE A O 1
ATOM 2390 N N . ARG A 1 303 ? 13.081 -3.478 -24.483 1.00 67.31 303 ARG A N 1
ATOM 2391 C CA . ARG A 1 303 ? 14.253 -2.725 -24.939 1.00 67.31 303 ARG A CA 1
ATOM 2392 C C . ARG A 1 303 ? 14.173 -1.281 -24.432 1.00 67.31 303 ARG A C 1
ATOM 2394 O O . ARG A 1 303 ? 13.065 -0.738 -24.356 1.00 67.31 303 ARG A O 1
ATOM 2401 N N . PRO A 1 304 ? 15.310 -0.637 -24.110 1.00 70.69 304 PRO A N 1
ATOM 2402 C CA . PRO A 1 304 ? 15.334 0.796 -23.845 1.00 70.69 304 PRO A CA 1
ATOM 2403 C C . PRO A 1 304 ? 14.685 1.574 -24.995 1.00 70.69 304 PRO A C 1
ATOM 2405 O O . PRO A 1 304 ? 14.874 1.239 -26.165 1.00 70.69 304 PRO A O 1
ATOM 2408 N N . VAL A 1 305 ? 13.918 2.611 -24.659 1.00 75.19 305 VAL A N 1
ATOM 2409 C CA . VAL A 1 305 ? 13.297 3.494 -25.653 1.00 75.19 305 VAL A CA 1
ATOM 2410 C C . VAL A 1 305 ? 14.395 4.301 -26.343 1.00 75.19 305 VAL A C 1
ATOM 2412 O O . VAL A 1 305 ? 15.227 4.913 -25.672 1.00 75.19 305 VAL A O 1
ATOM 2415 N N . SER A 1 306 ? 14.413 4.306 -27.677 1.00 78.38 306 SER A N 1
ATOM 2416 C CA . SER A 1 306 ? 15.376 5.104 -28.439 1.00 78.38 306 SER A CA 1
ATOM 2417 C C . SER A 1 306 ? 14.879 6.538 -28.648 1.00 78.38 306 SER A C 1
ATOM 2419 O O . SER A 1 306 ? 13.685 6.829 -28.553 1.00 78.38 306 SER A O 1
ATOM 2421 N N . ARG A 1 307 ? 15.788 7.452 -28.998 1.00 82.75 307 ARG A N 1
ATOM 2422 C CA . ARG A 1 307 ? 15.432 8.838 -29.345 1.00 82.75 307 ARG A CA 1
ATOM 2423 C C . ARG A 1 307 ? 14.452 8.896 -30.520 1.00 82.75 307 ARG A C 1
ATOM 2425 O O . ARG A 1 307 ? 13.576 9.755 -30.553 1.00 82.75 307 ARG A O 1
ATOM 2432 N N . GLU A 1 308 ? 14.600 7.989 -31.479 1.00 84.44 308 GLU A N 1
ATOM 2433 C CA . GLU A 1 308 ? 13.738 7.884 -32.655 1.00 84.44 308 GLU A CA 1
ATOM 2434 C C . GLU A 1 308 ? 12.291 7.604 -32.240 1.00 84.44 308 GLU A C 1
ATOM 2436 O O . GLU A 1 308 ? 11.382 8.203 -32.806 1.00 84.44 308 GLU A O 1
ATOM 2441 N N . MET A 1 309 ? 12.079 6.788 -31.200 1.00 84.25 309 MET A N 1
ATOM 2442 C CA . MET A 1 309 ? 10.748 6.547 -30.640 1.00 84.25 309 MET A CA 1
ATOM 2443 C C . MET A 1 309 ? 10.148 7.812 -30.017 1.00 84.25 309 MET A C 1
ATOM 2445 O O . MET A 1 309 ? 8.968 8.077 -30.209 1.00 84.25 309 MET A O 1
ATOM 2449 N N . CYS A 1 310 ? 10.938 8.643 -29.331 1.00 83.31 310 CYS A N 1
ATOM 2450 C CA . CYS A 1 310 ? 10.443 9.928 -28.824 1.00 83.31 310 CYS A CA 1
ATOM 2451 C C . CYS A 1 310 ? 10.000 10.847 -29.976 1.00 83.31 310 CYS A C 1
ATOM 2453 O O . CYS A 1 310 ? 8.973 11.518 -29.883 1.00 83.31 310 CYS A O 1
ATOM 2455 N N . ALA A 1 311 ? 10.758 10.855 -31.077 1.00 85.75 311 ALA A N 1
ATOM 2456 C CA . ALA A 1 311 ? 10.517 11.721 -32.229 1.00 85.75 311 ALA A CA 1
ATOM 2457 C C . ALA A 1 311 ? 9.287 11.328 -33.069 1.00 85.75 311 ALA A C 1
ATOM 2459 O O . ALA A 1 311 ? 8.821 12.149 -33.857 1.00 85.75 311 ALA A O 1
ATOM 2460 N N . THR A 1 312 ? 8.727 10.122 -32.913 1.00 84.56 312 THR A N 1
ATOM 2461 C CA . THR A 1 312 ? 7.472 9.757 -33.601 1.00 84.56 312 THR A CA 1
ATOM 2462 C C . THR A 1 312 ? 6.309 10.618 -33.105 1.00 84.56 312 THR A C 1
ATOM 2464 O O . THR A 1 312 ? 5.535 11.129 -33.914 1.00 84.56 312 THR A O 1
ATOM 2467 N N . CYS A 1 313 ? 6.245 10.865 -31.793 1.00 83.38 313 CYS A N 1
ATOM 2468 C CA . CYS A 1 313 ? 5.208 11.673 -31.149 1.00 83.38 313 CYS A CA 1
ATOM 2469 C C . CYS A 1 313 ? 5.643 13.119 -30.877 1.00 83.38 313 CYS A C 1
ATOM 2471 O O . CYS A 1 313 ? 4.798 14.009 -30.902 1.00 83.38 313 CYS A O 1
ATOM 2473 N N . HIS A 1 314 ? 6.932 13.385 -30.650 1.00 85.31 314 HIS A N 1
ATOM 2474 C CA . HIS A 1 314 ? 7.482 14.725 -30.414 1.00 85.31 314 HIS A CA 1
ATOM 2475 C C . HIS A 1 314 ? 8.248 15.223 -31.644 1.00 85.31 314 HIS A C 1
ATOM 2477 O O . HIS A 1 314 ? 9.479 15.215 -31.688 1.00 85.31 314 HIS A O 1
ATOM 2483 N N . ASN A 1 315 ? 7.506 15.664 -32.658 1.00 84.25 315 ASN A N 1
ATOM 2484 C CA . ASN A 1 315 ? 8.053 16.206 -33.899 1.00 84.25 315 ASN A CA 1
ATOM 2485 C C . ASN A 1 315 ? 7.541 17.633 -34.156 1.00 84.25 315 ASN A C 1
ATOM 2487 O O . ASN A 1 315 ? 6.710 18.164 -33.420 1.00 84.25 315 ASN A O 1
ATOM 2491 N N . ARG A 1 316 ? 8.027 18.256 -35.239 1.00 79.06 316 ARG A N 1
ATOM 2492 C CA . ARG A 1 316 ? 7.697 19.647 -35.604 1.00 79.06 316 ARG A CA 1
ATOM 2493 C C . ARG A 1 316 ? 6.196 19.914 -35.788 1.00 79.06 316 ARG A C 1
ATOM 2495 O O . ARG A 1 316 ? 5.802 21.072 -35.737 1.00 79.06 316 ARG A O 1
ATOM 2502 N N . GLN A 1 317 ? 5.388 18.887 -36.046 1.00 74.81 317 GLN A N 1
ATOM 2503 C CA . GLN A 1 317 ? 3.948 19.010 -36.281 1.00 74.81 317 GLN A CA 1
ATOM 2504 C C . GLN A 1 317 ? 3.120 18.822 -35.004 1.00 74.81 317 GLN A C 1
ATOM 2506 O O . GLN A 1 317 ? 1.992 19.300 -34.943 1.00 74.81 317 GLN A O 1
ATOM 2511 N N . THR A 1 318 ? 3.658 18.137 -33.995 1.00 72.75 318 THR A N 1
ATOM 2512 C CA . THR A 1 318 ? 2.901 17.689 -32.816 1.00 72.75 318 THR A CA 1
ATOM 2513 C C . THR A 1 318 ? 3.329 18.360 -31.514 1.00 72.75 318 THR A C 1
ATOM 2515 O O . THR A 1 318 ? 2.528 18.414 -30.583 1.00 72.75 318 THR A O 1
ATOM 2518 N N . ALA A 1 319 ? 4.554 18.894 -31.418 1.00 64.06 319 ALA A N 1
ATOM 2519 C CA . ALA A 1 319 ? 5.013 19.563 -30.203 1.00 64.06 319 ALA A CA 1
ATOM 2520 C C . ALA A 1 319 ? 6.102 20.622 -30.455 1.00 64.06 319 ALA A C 1
ATOM 2522 O O . ALA A 1 319 ? 7.094 20.377 -31.140 1.00 64.06 319 ALA A O 1
ATOM 2523 N N . THR A 1 320 ? 5.981 21.779 -29.800 1.00 58.28 320 THR A N 1
ATOM 2524 C CA . THR A 1 320 ? 7.118 22.662 -29.508 1.00 58.28 320 THR A CA 1
ATOM 2525 C C . THR A 1 320 ? 7.852 22.114 -28.285 1.00 58.28 320 THR A C 1
ATOM 2527 O O . THR A 1 320 ? 7.267 21.960 -27.214 1.00 58.28 320 THR A O 1
ATOM 2530 N N . GLN A 1 321 ? 9.130 21.766 -28.447 1.00 67.50 321 GLN A N 1
ATOM 2531 C CA . GLN A 1 321 ? 9.923 21.113 -27.402 1.00 67.50 321 GLN A CA 1
ATOM 2532 C C . GLN A 1 321 ? 11.190 21.917 -27.108 1.00 67.50 321 GLN A C 1
ATOM 2534 O O . GLN A 1 321 ? 11.869 22.378 -28.025 1.00 67.50 321 GLN A O 1
ATOM 2539 N N . SER A 1 322 ? 11.509 22.075 -25.825 1.00 79.62 322 SER A N 1
ATOM 2540 C CA . SER A 1 322 ? 12.786 22.633 -25.365 1.00 79.62 322 SER A CA 1
ATOM 2541 C C . SER A 1 322 ? 13.750 21.495 -25.049 1.00 79.62 322 SER A C 1
ATOM 2543 O O . SER A 1 322 ? 13.341 20.488 -24.477 1.00 79.62 322 SER A O 1
ATOM 2545 N N . CYS A 1 323 ? 15.041 21.667 -25.346 1.00 80.25 323 CYS A N 1
ATOM 2546 C CA . CYS A 1 323 ? 16.079 20.668 -25.063 1.00 80.25 323 CYS A CA 1
ATOM 2547 C C . CYS A 1 323 ? 16.072 20.217 -23.589 1.00 80.25 323 CYS A C 1
ATOM 2549 O O . CYS A 1 323 ? 16.312 19.049 -23.290 1.00 80.25 323 CYS A O 1
ATOM 2551 N N . LEU A 1 324 ? 15.741 21.132 -22.673 1.00 82.44 324 LEU A N 1
ATOM 2552 C CA . LEU A 1 324 ? 15.721 20.889 -21.227 1.00 82.44 324 LEU A CA 1
ATOM 2553 C C . LEU A 1 324 ? 14.507 20.076 -20.744 1.00 82.44 324 LEU A C 1
ATOM 2555 O O . LEU A 1 324 ? 14.446 19.720 -19.573 1.00 82.44 324 LEU A O 1
ATOM 2559 N N . GLN A 1 325 ? 13.544 19.766 -21.619 1.00 80.19 325 GLN A N 1
ATOM 2560 C CA . GLN A 1 325 ? 12.406 18.905 -21.270 1.00 80.19 325 GLN A CA 1
ATOM 2561 C C . GLN A 1 325 ? 12.779 17.424 -21.181 1.00 80.19 325 GLN A C 1
ATOM 2563 O O . GLN A 1 325 ? 12.050 16.660 -20.561 1.00 80.19 325 GLN A O 1
ATOM 2568 N N . CYS A 1 326 ? 13.883 17.014 -21.810 1.00 81.25 326 CYS A N 1
ATOM 2569 C CA . CYS A 1 326 ? 14.351 15.627 -21.786 1.00 81.25 326 CYS A CA 1
ATOM 2570 C C . CYS A 1 326 ? 15.808 15.517 -21.339 1.00 81.25 326 CYS A C 1
ATOM 2572 O O . CYS A 1 326 ? 16.203 14.483 -20.807 1.00 81.25 326 CYS A O 1
ATOM 2574 N N . HIS A 1 327 ? 16.617 16.561 -21.541 1.00 83.81 327 HIS A N 1
ATOM 2575 C CA . HIS A 1 327 ? 18.033 16.544 -21.194 1.00 83.81 327 HIS A CA 1
ATOM 2576 C C . HIS A 1 327 ? 18.313 17.275 -19.885 1.00 83.81 327 HIS A C 1
ATOM 2578 O O . HIS A 1 327 ? 17.877 18.407 -19.676 1.00 83.81 327 HIS A O 1
ATOM 2584 N N . SER A 1 328 ? 19.114 16.639 -19.035 1.00 79.88 328 SER A N 1
ATOM 2585 C CA . SER A 1 328 ? 19.683 17.260 -17.842 1.00 79.88 328 SER A CA 1
ATOM 2586 C C . SER A 1 328 ? 21.029 17.887 -18.206 1.00 79.88 328 SER A C 1
ATOM 2588 O O . SER A 1 328 ? 21.945 17.189 -18.629 1.00 79.88 328 SER A O 1
ATOM 2590 N N . TYR A 1 329 ? 21.161 19.207 -18.043 1.00 66.38 329 TYR A N 1
ATOM 2591 C CA . TYR A 1 329 ? 22.399 19.937 -18.363 1.00 66.38 329 TYR A CA 1
ATOM 2592 C C . TYR A 1 329 ? 23.534 19.677 -17.351 1.00 66.38 329 TYR A C 1
ATOM 2594 O O . TYR A 1 329 ? 24.709 19.841 -17.665 1.00 66.38 329 TYR A O 1
ATOM 2602 N N . HIS A 1 330 ? 23.190 19.225 -16.142 1.00 66.75 330 HIS A N 1
ATOM 2603 C CA . HIS A 1 330 ? 24.143 18.904 -15.084 1.00 66.75 330 HIS A CA 1
ATOM 2604 C C . HIS A 1 330 ? 23.818 17.552 -14.443 1.00 66.75 330 HIS A C 1
ATOM 2606 O O . HIS A 1 330 ? 22.685 17.332 -14.007 1.00 66.75 330 HIS A O 1
ATOM 2612 N N . VAL A 1 331 ? 24.829 16.687 -14.318 1.00 56.72 331 VAL A N 1
ATOM 2613 C CA . VAL A 1 331 ? 24.748 15.431 -13.559 1.00 56.72 331 VAL A CA 1
ATOM 2614 C C . VAL A 1 331 ? 24.857 15.772 -12.074 1.00 56.72 331 VAL A C 1
ATOM 2616 O O . VAL A 1 331 ? 25.947 15.833 -11.513 1.00 56.72 331 VAL A O 1
ATOM 2619 N N . HIS A 1 332 ? 23.733 16.071 -11.431 1.00 47.66 332 HIS A N 1
ATOM 2620 C CA . HIS A 1 332 ? 23.704 16.118 -9.974 1.00 47.66 332 HIS A CA 1
ATOM 2621 C C . HIS A 1 332 ? 23.447 14.694 -9.503 1.00 47.66 332 HIS A C 1
ATOM 2623 O O . HIS A 1 332 ? 22.387 14.140 -9.786 1.00 47.66 332 HIS A O 1
ATOM 2629 N N . ASN A 1 333 ? 24.428 14.095 -8.826 1.00 40.09 333 ASN A N 1
ATOM 2630 C CA . ASN A 1 333 ? 24.277 12.801 -8.171 1.00 40.09 333 ASN A CA 1
ATOM 2631 C C . ASN A 1 333 ? 23.002 12.820 -7.319 1.00 40.09 333 ASN A C 1
ATOM 2633 O O . ASN A 1 333 ? 22.990 13.400 -6.234 1.00 40.09 333 ASN A O 1
ATOM 2637 N N . ALA A 1 334 ? 21.942 12.156 -7.781 1.00 40.78 334 ALA A N 1
ATOM 2638 C CA . ALA A 1 334 ? 20.727 11.922 -7.011 1.00 40.78 334 ALA A CA 1
ATOM 2639 C C . ALA A 1 334 ? 20.984 10.815 -5.975 1.00 40.78 334 ALA A C 1
ATOM 2641 O O . ALA A 1 334 ? 20.350 9.764 -5.947 1.00 40.78 334 ALA A O 1
ATOM 2642 N N . ARG A 1 335 ? 21.957 11.051 -5.098 1.00 37.94 335 ARG A N 1
ATOM 2643 C CA . ARG A 1 335 ? 21.969 10.490 -3.757 1.00 37.94 335 ARG A CA 1
ATOM 2644 C C . ARG A 1 335 ? 21.767 11.681 -2.841 1.00 37.94 335 ARG A C 1
ATOM 2646 O O . ARG A 1 335 ? 22.698 12.438 -2.613 1.00 37.94 335 ARG A O 1
ATOM 2653 N N . THR A 1 336 ? 20.549 11.784 -2.318 1.00 34.53 336 THR A N 1
ATOM 2654 C CA . THR A 1 336 ? 20.027 12.772 -1.358 1.00 34.53 336 THR A CA 1
ATOM 2655 C C . THR A 1 336 ? 19.276 13.986 -1.925 1.00 34.53 336 THR A C 1
ATOM 2657 O O . THR A 1 336 ? 19.712 14.650 -2.854 1.00 34.53 336 THR A O 1
ATOM 2660 N N . MET A 1 337 ? 18.160 14.254 -1.235 1.00 30.53 337 MET A N 1
ATOM 2661 C CA . MET A 1 337 ? 17.349 15.474 -1.162 1.00 30.53 337 MET A CA 1
ATOM 2662 C C . MET A 1 337 ? 16.261 15.696 -2.215 1.00 30.53 337 MET A C 1
ATOM 2664 O O . MET A 1 337 ? 16.499 15.836 -3.409 1.00 30.53 337 MET A O 1
ATOM 2668 N N . GLY A 1 338 ? 15.028 15.760 -1.697 1.00 40.41 338 GLY A N 1
ATOM 2669 C CA . GLY A 1 338 ? 13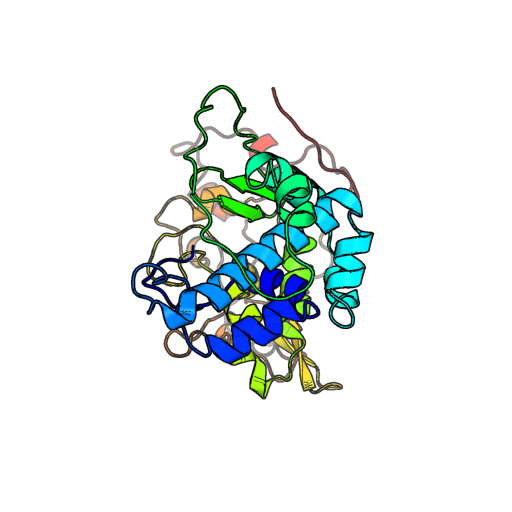.926 16.420 -2.369 1.00 40.41 338 GLY A CA 1
ATOM 2670 C C . GLY A 1 338 ? 14.245 17.894 -2.569 1.00 40.41 338 GLY A C 1
ATOM 2671 O O . GLY A 1 338 ? 14.871 18.515 -1.714 1.00 40.41 338 GLY A O 1
ATOM 2672 N N . ASP A 1 339 ? 13.792 18.434 -3.690 1.00 30.89 339 ASP A N 1
ATOM 2673 C CA . ASP A 1 339 ? 13.761 19.870 -3.893 1.00 30.89 339 ASP A CA 1
ATOM 2674 C C . ASP A 1 339 ? 12.354 20.263 -4.330 1.00 30.89 339 ASP A C 1
ATOM 2676 O O . ASP A 1 339 ? 11.856 19.906 -5.402 1.00 30.89 339 ASP A O 1
ATOM 2680 N N . SER A 1 340 ? 11.698 20.942 -3.401 1.00 36.19 340 SER A N 1
ATOM 2681 C CA . SER A 1 340 ? 10.488 21.710 -3.599 1.00 36.19 340 SER A CA 1
ATOM 2682 C C . SER A 1 340 ? 10.792 22.832 -4.586 1.00 36.19 340 SER A C 1
ATOM 2684 O O . SER A 1 340 ? 11.620 23.690 -4.305 1.00 36.19 340 SER A O 1
ATOM 2686 N N . ARG A 1 341 ? 10.069 22.900 -5.703 1.00 25.92 341 ARG A N 1
ATOM 2687 C CA . ARG A 1 341 ? 9.920 24.160 -6.441 1.00 25.92 341 ARG A CA 1
ATOM 2688 C C . ARG A 1 341 ? 8.447 24.492 -6.588 1.00 25.92 341 ARG A C 1
ATOM 2690 O O . ARG A 1 341 ? 7.785 24.104 -7.544 1.00 25.92 341 ARG A O 1
ATOM 2697 N N . THR A 1 342 ? 7.945 25.176 -5.567 1.00 31.78 342 THR A N 1
ATOM 2698 C CA . THR A 1 342 ? 6.926 26.213 -5.731 1.00 31.78 342 THR A CA 1
ATOM 2699 C C . THR A 1 342 ? 7.548 27.391 -6.485 1.00 31.78 342 THR A C 1
ATOM 2701 O O . THR A 1 342 ? 8.739 27.649 -6.310 1.00 31.78 342 THR A O 1
ATOM 2704 N N . ASN A 1 343 ? 6.738 28.045 -7.324 1.00 28.39 343 ASN A N 1
ATOM 2705 C CA . ASN A 1 343 ? 7.046 29.309 -8.006 1.00 28.39 343 ASN A CA 1
ATOM 2706 C C . ASN A 1 343 ? 7.709 30.351 -7.103 1.00 28.39 343 ASN A C 1
ATOM 2708 O O . ASN A 1 343 ? 7.295 30.435 -5.922 1.00 28.39 343 ASN A O 1
#

pLDDT: mean 72.55, std 18.04, range [24.89, 94.88]

Secondary structure (DSSP, 8-state):
---SSSS----SS-HHHHHHHTT-HHHHHHHHHHTT--TT-GGG--GGGHHHHHHHHHHHHHHHHHHHHHTHHHHHHHHGGGHHHHTT-SS-SHHHHHHHHHHH-TTHHHHHHTS-SSS---------------------SSEEEEETTTTEEEEE--STT-HHHHHHHHHHT-SBGGGGGG-HHHHHHT-SBTTS-TTS---B-GGGGGGTS-EEE-TTT-BEEE-------S-----SB---HHHHHHSTT---GGGT-PPPPTTSGGGGTB-GGGG-B-TTT--BPEES-TTS-SB-SPPPPPHHHHHHHSSTTT----GGGTB-SS----SS-------

Foldseek 3Di:
DQDPDAPQQPLDDDVLVCLLCVPPPLLVVLCVVCPSHRVVVPVPDDPVNVLSVVSNVLSSLVSLVQCLVVPLVSSQVSNPPVRVLQSPAPPDCSVVSNVLSCLVVVCSVVVVVPDPPDDDDDDDDPDPDPDDDDDDQPPPVAAWHADPVVSDIDGHAPDPPRRRLLSQCQSLQFDQPVCSLVRSSNLCQLQQANNNDPPDPHDGGNNLLLLKWFWEQDPVPNTIGTHPAADDDPDDDDDQWDDDCVVVCNPDPPVDPCLQWDFDDPPDPCVQAEDLQRSDQDNPSRHGDYHHDPVRYRTNRTDPGDPVSVCVQDDPVHDDDDPVVTGDPDPDPPPDDDDDDDD